Protein AF-A0A1J4Y0V8-F1 (afdb_monomer)

Nearest PDB structures (foldseek):
  2odh-assembly1_A  TM=7.436E-01  e=1.113E-12  Brevibacillus centrosporus
  4ii7-assembly2_D  TM=3.226E-01  e=6.910E-01  Sulfolobus acidocaldarius DSM 639
  4ihq-assembly1_A  TM=3.179E-01  e=6.910E-01  Sulfolobus acidocaldarius DSM 639
  4ii7-assembly1_B  TM=2.256E-01  e=2.001E-01  Sulfolobus acidocaldarius DSM 639
  2bol-assembly1_B  TM=2.294E-01  e=1.521E+00  Taenia saginata

Foldseek 3Di:
DPFDDDDDLAARVNQAREWEDAPPDQDWTFQDFDAFPPDDLVVVQVPQWFQDPPQGWTWDKDKEEQPDQDPQQWYWDDDDQWTFIARVNHTDTIDGLVVVVVSCCRHAQSWYKYWYWHWDADPVRDIDTDTDWIFTWHDFDSVLLNNQWIWIFTWTADSVRHTDGPGITTTGGPVSSCSGTPGPDIPD

Sequence (188 aa):
MGLKENNISLPDLGKLELKSQRLETASLITLFTKKPDDLLNSKLLKKFGYPREKDGLRVIHQTITSTAKNKQGFKLKNTGQKLSILKNNEYVFSYNKTELEKLFNKKFGKGIILVLATSKKDSNGKEKFHYQEAYILKNGSFNAFLKNLFYDIRIGRYPDGRPHDHGSAFRLKKTSLPNVFKIYRKLI

Solvent-accessible surface area (backbone atoms only — not comparable to full-atom values): 10555 Å² total; per-residue (Å²): 134,91,76,76,90,77,92,66,92,54,26,75,62,78,58,29,21,72,45,76,45,59,59,92,56,89,62,65,46,73,76,52,64,55,72,54,74,77,44,57,68,68,58,50,40,71,75,68,32,45,62,37,89,92,75,56,51,56,27,31,79,44,74,28,28,66,87,52,60,35,99,86,32,31,26,35,45,82,52,96,65,36,41,32,40,24,46,77,83,39,86,70,40,36,37,57,43,70,61,50,46,52,52,48,44,66,30,34,58,73,8,35,37,44,34,29,19,49,73,48,62,49,99,86,65,52,77,44,77,49,79,66,37,28,31,39,29,28,71,57,38,66,70,42,38,66,76,55,39,36,38,32,44,44,40,35,50,44,98,89,66,49,82,35,69,74,40,32,29,43,24,33,46,69,88,48,42,68,71,23,24,42,82,73,45,78,78,78

Secondary structure (DSSP, 8-state):
--PPP---SS-TBTTBEEEEEETT--PEEEEEE---SS--HHHHHHHH-EE-TTT--EEEEEEE-SSS--TTSEEEEEETTEEEEEETTEEEEEEEHHHHHHHHHHHHTT-EEEEEEEEEE-TT--EEEEEEEEEEEE---HHHHHHT-EEEEEEEE-TTS-EEE---EEEEEGGGHHHHSEEEEE--

pLDDT: mean 92.05, std 7.0, range [66.31, 98.31]

Radius of gyration: 17.8 Å; Cα contacts (8 Å, |Δi|>4): 383; chains: 1; bounding box: 39×41×45 Å

Structure (mmCIF, N/CA/C/O backbone):
data_AF-A0A1J4Y0V8-F1
#
_entry.id   AF-A0A1J4Y0V8-F1
#
loop_
_atom_site.group_PDB
_atom_site.id
_atom_site.type_symbol
_atom_site.label_atom_id
_atom_site.label_alt_id
_atom_site.label_comp_id
_atom_site.label_asym_id
_atom_site.label_entity_id
_atom_site.label_seq_id
_atom_site.pdbx_PDB_ins_code
_atom_site.Cartn_x
_atom_site.Cartn_y
_atom_site.Cartn_z
_atom_site.occupancy
_atom_site.B_iso_or_equiv
_atom_site.auth_seq_id
_atom_site.auth_comp_id
_atom_site.auth_asym_id
_atom_site.auth_atom_id
_atom_site.pdbx_PDB_model_num
ATOM 1 N N . MET A 1 1 ? -7.198 -8.715 -22.886 1.00 66.31 1 MET A N 1
ATOM 2 C CA . MET A 1 1 ? -8.468 -8.311 -22.239 1.00 66.31 1 MET A CA 1
ATOM 3 C C . MET A 1 1 ? -9.034 -6.975 -22.741 1.00 66.31 1 MET A C 1
ATOM 5 O O . MET A 1 1 ? -10.067 -6.574 -22.232 1.00 66.31 1 MET A O 1
ATOM 9 N N . GLY A 1 2 ? -8.416 -6.281 -23.713 1.00 75.62 2 GLY A N 1
ATOM 10 C CA . GLY A 1 2 ? -9.035 -5.114 -24.374 1.00 75.62 2 GLY A CA 1
ATOM 11 C C . GLY A 1 2 ? -9.308 -3.883 -23.495 1.00 75.62 2 GLY A C 1
ATOM 12 O O . GLY A 1 2 ? -9.975 -2.959 -23.948 1.00 75.62 2 GLY A O 1
ATOM 13 N N . LEU A 1 3 ? -8.816 -3.858 -22.252 1.00 75.75 3 LEU A N 1
ATOM 14 C CA . LEU A 1 3 ? -9.027 -2.747 -21.325 1.00 75.75 3 LEU A CA 1
ATOM 15 C C . LEU A 1 3 ? -8.187 -1.537 -21.739 1.00 75.75 3 LEU A C 1
ATOM 17 O O . LEU A 1 3 ? -6.979 -1.662 -21.946 1.00 75.75 3 LEU A O 1
ATOM 21 N N . LYS A 1 4 ? -8.829 -0.369 -21.826 1.00 74.88 4 LYS A N 1
ATOM 22 C CA . LYS A 1 4 ? -8.146 0.918 -21.987 1.00 74.88 4 LYS A CA 1
ATOM 23 C C . LYS A 1 4 ? -7.738 1.450 -20.617 1.00 74.88 4 LYS A C 1
ATOM 25 O O . LYS A 1 4 ? -8.533 1.426 -19.675 1.00 74.88 4 LYS A O 1
ATOM 30 N N . GLU A 1 5 ? -6.507 1.939 -20.526 1.00 74.44 5 GLU A N 1
ATOM 31 C CA . GLU A 1 5 ? -6.002 2.600 -19.327 1.00 74.44 5 GLU A CA 1
ATOM 32 C C . GLU A 1 5 ? -6.888 3.799 -18.964 1.00 74.44 5 GLU A C 1
ATOM 34 O O . GLU A 1 5 ? -7.312 4.566 -19.830 1.00 74.44 5 GLU A O 1
ATOM 39 N N . ASN A 1 6 ? -7.200 3.944 -17.677 1.00 76.19 6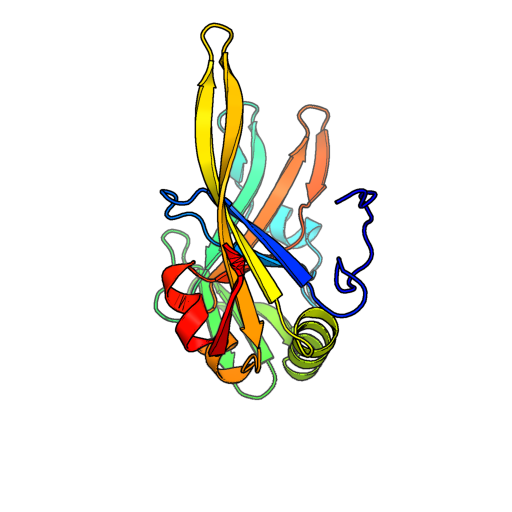 ASN A N 1
ATOM 40 C CA . ASN A 1 6 ? -7.949 5.077 -17.155 1.00 76.19 6 ASN A CA 1
ATOM 41 C C . ASN A 1 6 ? -7.555 5.353 -15.693 1.00 76.19 6 ASN A C 1
ATOM 43 O O . ASN A 1 6 ? -6.986 4.500 -15.017 1.00 76.19 6 ASN A O 1
ATOM 47 N N . ASN A 1 7 ? -7.889 6.551 -15.204 1.00 71.12 7 ASN A N 1
ATOM 48 C CA . ASN A 1 7 ? -7.579 7.007 -13.842 1.00 71.12 7 ASN A CA 1
ATOM 49 C C . ASN A 1 7 ? -8.780 6.912 -12.881 1.00 71.12 7 ASN A C 1
ATOM 51 O O . ASN A 1 7 ? -8.803 7.566 -11.835 1.00 71.12 7 ASN A O 1
ATOM 55 N N . ILE A 1 8 ? -9.815 6.145 -13.233 1.00 70.62 8 ILE A N 1
ATOM 56 C CA . ILE A 1 8 ? -11.039 6.049 -12.440 1.00 70.62 8 ILE A CA 1
ATOM 57 C C . ILE A 1 8 ? -10.814 5.050 -11.301 1.00 70.62 8 ILE A C 1
ATOM 59 O O . ILE A 1 8 ? -10.362 3.929 -11.504 1.00 70.62 8 ILE A O 1
ATOM 63 N N . SER A 1 9 ? -11.164 5.435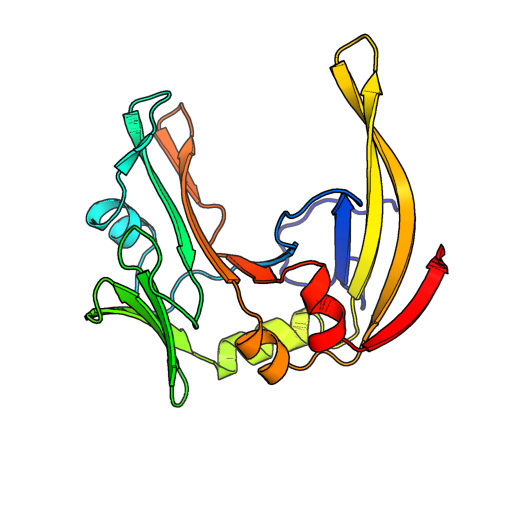 -10.071 1.00 72.12 9 SER A N 1
ATOM 64 C CA . SER A 1 9 ? -11.090 4.541 -8.905 1.00 72.12 9 SER A CA 1
ATOM 65 C C . SER A 1 9 ? -12.307 3.604 -8.842 1.00 72.12 9 SER A C 1
ATOM 67 O O . SER A 1 9 ? -13.126 3.670 -7.919 1.00 72.12 9 SER A O 1
ATOM 69 N N . LEU A 1 10 ? -12.462 2.783 -9.880 1.00 74.81 10 LEU A N 1
ATOM 70 C CA . LEU A 1 10 ? -13.479 1.744 -10.026 1.00 74.81 10 LEU A CA 1
ATOM 71 C C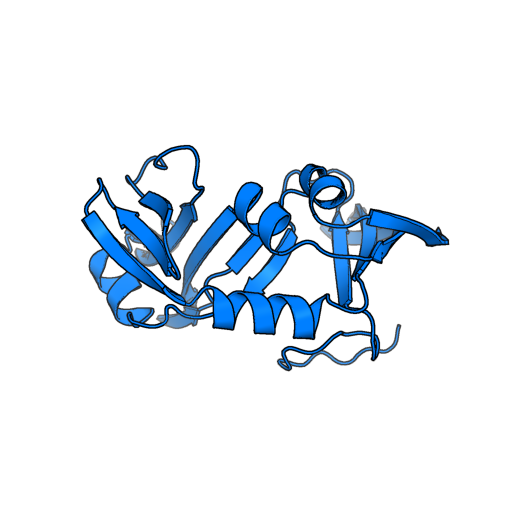 . LEU A 1 10 ? -12.819 0.417 -10.438 1.00 74.81 10 LEU A C 1
ATOM 73 O O . LEU A 1 10 ? -11.688 0.446 -10.917 1.00 74.81 10 LEU A O 1
ATOM 77 N N . PRO A 1 11 ? -13.507 -0.722 -10.244 1.00 76.31 11 PRO A N 1
ATOM 78 C CA . PRO A 1 11 ? -13.007 -2.024 -10.672 1.00 76.31 11 PRO A CA 1
ATOM 79 C C . PRO A 1 11 ? -12.755 -2.101 -12.186 1.00 76.31 11 PRO A C 1
ATOM 81 O O . PRO A 1 11 ? -13.579 -1.643 -12.978 1.00 76.31 11 PRO A O 1
ATOM 84 N N . ASP A 1 12 ? -11.659 -2.750 -12.586 1.00 72.25 12 ASP A N 1
ATOM 85 C CA . ASP A 1 12 ? -11.231 -2.837 -13.993 1.00 72.25 12 ASP A CA 1
ATOM 86 C C . ASP A 1 12 ? -12.158 -3.682 -14.884 1.00 72.25 12 ASP A C 1
ATOM 88 O O . ASP A 1 12 ? -12.317 -3.409 -16.071 1.00 72.25 12 ASP A O 1
ATOM 92 N N . LEU A 1 13 ? -12.775 -4.727 -14.328 1.00 76.50 13 LEU A N 1
ATOM 93 C CA . LEU A 1 13 ? -13.619 -5.683 -15.053 1.00 76.50 13 LEU A CA 1
ATOM 94 C C . LEU A 1 13 ? -15.087 -5.525 -14.653 1.00 76.50 13 LEU A C 1
ATOM 96 O O . LEU A 1 13 ? -15.750 -6.484 -14.246 1.00 76.50 13 LEU A O 1
ATOM 100 N N . GLY A 1 14 ? -15.573 -4.282 -14.710 1.00 76.31 14 GLY A N 1
ATOM 101 C CA . GLY A 1 14 ? -16.932 -3.868 -14.356 1.00 76.31 14 GLY A CA 1
ATOM 102 C C . GLY A 1 14 ? -17.226 -3.999 -12.860 1.00 76.31 14 GLY A C 1
ATOM 103 O O . GLY A 1 14 ? -17.438 -3.008 -12.170 1.00 76.31 14 GLY A O 1
ATOM 104 N N . LYS A 1 15 ? -17.236 -5.235 -12.348 1.00 80.56 15 LYS A N 1
ATOM 105 C CA . LYS A 1 15 ? -17.449 -5.553 -10.931 1.00 80.56 15 LYS A CA 1
ATOM 106 C C . LYS A 1 15 ? -16.165 -5.971 -10.217 1.00 80.56 15 LYS A C 1
ATOM 108 O O . LYS A 1 15 ? -16.062 -5.701 -9.033 1.00 80.56 15 LYS A O 1
ATOM 113 N N . LEU A 1 16 ? -15.214 -6.628 -10.881 1.00 87.25 16 LEU A N 1
ATOM 114 C CA . LEU A 1 16 ? -14.000 -7.147 -10.233 1.00 87.25 16 LEU A CA 1
ATOM 115 C C . LEU A 1 16 ? -12.785 -6.273 -10.540 1.00 87.25 16 LEU A C 1
ATOM 117 O O . LEU A 1 16 ? -12.608 -5.840 -11.675 1.00 87.25 16 LEU A O 1
ATOM 121 N N . GLU A 1 17 ? -11.944 -6.033 -9.538 1.00 92.62 17 GLU A N 1
ATOM 122 C CA . GLU A 1 17 ? -10.652 -5.367 -9.737 1.00 92.62 17 GLU A CA 1
ATOM 123 C C . GLU A 1 17 ? -9.650 -6.361 -10.323 1.00 92.62 17 GLU A C 1
ATOM 125 O O . GLU A 1 17 ? -9.543 -7.481 -9.826 1.00 92.62 17 GLU A O 1
ATOM 130 N N . LEU A 1 18 ? -8.853 -5.957 -11.307 1.00 93.12 18 LEU A N 1
ATOM 131 C CA . LEU A 1 18 ? -7.745 -6.753 -11.812 1.00 93.12 18 LEU A CA 1
ATOM 132 C C . LEU A 1 18 ? -6.430 -6.307 -11.166 1.00 93.12 18 LEU A C 1
ATOM 134 O O . LEU A 1 18 ? -6.010 -5.159 -11.275 1.00 93.12 18 LEU A O 1
ATOM 138 N N . LYS A 1 19 ? -5.699 -7.247 -10.567 1.00 93.00 19 LYS A N 1
ATOM 139 C CA . LYS A 1 19 ? -4.318 -7.036 -10.123 1.00 93.00 19 LYS A CA 1
ATOM 140 C C . LYS A 1 19 ? -3.407 -8.061 -10.770 1.00 93.00 19 LYS A C 1
ATOM 142 O O . LYS A 1 19 ? -3.691 -9.250 -10.722 1.00 93.00 19 LYS A O 1
ATOM 147 N N . SER A 1 20 ? -2.281 -7.616 -11.315 1.00 92.88 20 SER A N 1
ATOM 148 C CA . SER A 1 20 ? -1.246 -8.507 -11.841 1.00 92.88 20 SER A CA 1
ATOM 149 C C . SER A 1 20 ? 0.073 -8.333 -11.102 1.00 92.88 20 SER A C 1
ATOM 151 O O . SER A 1 20 ? 0.462 -7.205 -10.787 1.00 92.88 20 SER A O 1
ATOM 153 N N . GLN A 1 21 ? 0.797 -9.425 -10.867 1.00 94.50 21 GLN A N 1
ATOM 154 C CA . GLN A 1 21 ? 2.123 -9.378 -10.258 1.00 94.50 21 GLN A CA 1
ATOM 155 C C . GLN A 1 21 ? 3.052 -10.457 -10.824 1.00 94.50 21 GLN A C 1
ATOM 157 O O . GLN A 1 21 ? 2.607 -11.527 -11.229 1.00 94.50 21 GLN A O 1
ATOM 162 N N . ARG A 1 22 ? 4.366 -10.190 -10.828 1.00 94.75 22 ARG A N 1
ATOM 163 C CA . ARG A 1 22 ? 5.360 -11.234 -11.103 1.00 94.75 22 ARG A CA 1
ATOM 164 C C . ARG A 1 22 ? 5.268 -12.344 -10.044 1.00 94.75 22 ARG A C 1
ATOM 166 O O . ARG A 1 22 ? 5.114 -12.041 -8.864 1.00 94.75 22 ARG A O 1
ATOM 173 N N . LEU A 1 23 ? 5.378 -13.607 -10.443 1.00 92.12 23 LEU A N 1
ATOM 174 C CA . LEU A 1 23 ? 5.261 -14.753 -9.540 1.00 92.12 23 LEU A CA 1
ATOM 175 C C . LEU A 1 23 ? 6.385 -14.735 -8.492 1.00 92.12 23 LEU A C 1
ATOM 177 O O . LEU A 1 23 ? 6.100 -14.702 -7.298 1.00 92.12 23 LEU A O 1
ATOM 181 N N . GLU A 1 24 ? 7.635 -14.580 -8.923 1.00 89.12 24 GLU A N 1
ATOM 182 C CA . GLU A 1 24 ? 8.827 -14.652 -8.059 1.00 89.12 24 GLU A CA 1
ATOM 183 C C . GLU A 1 24 ? 9.204 -13.331 -7.361 1.00 89.12 24 GLU A C 1
ATOM 185 O O . GLU A 1 24 ? 10.320 -13.165 -6.875 1.00 89.12 24 GLU A O 1
ATOM 190 N N . THR A 1 25 ? 8.311 -12.334 -7.319 1.00 91.69 25 THR A N 1
ATOM 191 C CA . THR A 1 25 ? 8.635 -11.050 -6.676 1.00 91.69 25 THR A CA 1
ATOM 192 C C . THR A 1 25 ? 8.186 -10.990 -5.218 1.00 91.69 25 THR A C 1
ATOM 194 O O . THR A 1 25 ? 7.057 -11.341 -4.876 1.00 91.69 25 THR A O 1
ATOM 197 N N . ALA A 1 26 ? 9.043 -10.419 -4.370 1.00 91.31 26 ALA A N 1
ATOM 198 C CA . ALA A 1 26 ? 8.692 -9.998 -3.014 1.00 91.31 26 ALA A CA 1
ATOM 199 C C . ALA A 1 26 ? 8.036 -8.601 -2.968 1.00 91.31 26 ALA A C 1
ATOM 201 O O . ALA A 1 26 ? 7.746 -8.084 -1.888 1.00 91.31 26 ALA A O 1
ATOM 202 N N . SER A 1 27 ? 7.818 -7.966 -4.129 1.00 93.69 27 SER A N 1
ATOM 203 C CA . SER A 1 27 ? 7.213 -6.634 -4.208 1.00 93.69 27 SER A CA 1
ATOM 204 C C . SER A 1 27 ? 5.822 -6.606 -3.576 1.00 93.69 27 SER A C 1
ATOM 206 O O . SER A 1 27 ? 5.081 -7.589 -3.573 1.00 93.69 27 SER A O 1
ATOM 208 N N . LEU A 1 28 ? 5.427 -5.437 -3.084 1.00 96.56 28 LEU A N 1
ATOM 209 C CA . LEU A 1 28 ? 4.087 -5.236 -2.547 1.00 96.56 28 LEU A CA 1
ATOM 210 C C . LEU A 1 28 ? 3.063 -5.045 -3.677 1.00 96.56 28 LEU A C 1
ATOM 212 O O . LEU A 1 28 ? 3.342 -4.402 -4.693 1.00 96.56 28 LEU A O 1
ATOM 216 N N . ILE A 1 29 ? 1.847 -5.534 -3.471 1.00 95.94 29 ILE A N 1
ATOM 217 C CA . ILE A 1 29 ? 0.699 -5.287 -4.342 1.00 95.94 29 ILE A CA 1
ATOM 218 C C . ILE A 1 29 ? 0.049 -3.983 -3.903 1.00 95.94 29 ILE A C 1
ATOM 220 O O . ILE A 1 29 ? -0.399 -3.858 -2.764 1.00 95.94 29 ILE A O 1
ATOM 224 N N . THR A 1 30 ? -0.008 -3.005 -4.805 1.00 95.31 30 THR A N 1
ATOM 225 C CA . THR A 1 30 ? -0.739 -1.758 -4.564 1.00 95.31 30 THR A CA 1
ATOM 226 C C . THR A 1 30 ? -2.229 -2.000 -4.733 1.00 95.31 30 THR A C 1
ATOM 228 O O . THR A 1 30 ? -2.685 -2.358 -5.819 1.00 95.31 30 THR A O 1
ATOM 231 N N . LEU A 1 31 ? -2.995 -1.771 -3.669 1.00 94.44 31 LEU A N 1
ATOM 232 C CA . LEU A 1 31 ? -4.447 -1.832 -3.730 1.00 94.44 31 LEU A CA 1
ATOM 233 C C . LEU A 1 31 ? -4.987 -0.530 -4.328 1.00 94.44 31 LEU A C 1
ATOM 235 O O . LEU A 1 31 ? -5.555 -0.530 -5.423 1.00 94.44 31 LEU A O 1
ATOM 239 N N . PHE A 1 32 ? -4.752 0.585 -3.641 1.00 94.38 32 PHE A N 1
ATOM 240 C CA . PHE A 1 32 ? -5.216 1.909 -4.043 1.00 94.38 32 PHE A CA 1
ATOM 241 C C . PHE A 1 32 ? -4.265 3.005 -3.562 1.00 94.38 32 PHE A C 1
ATOM 243 O O . PHE A 1 32 ? -3.370 2.767 -2.746 1.00 94.38 32 PHE A O 1
ATOM 250 N N . THR A 1 33 ? -4.467 4.213 -4.081 1.00 94.19 33 THR A N 1
ATOM 251 C CA . THR A 1 33 ? -3.746 5.419 -3.676 1.00 94.19 33 THR A CA 1
ATOM 252 C C . THR A 1 33 ? -4.724 6.458 -3.136 1.00 94.19 33 THR A C 1
ATOM 254 O O . THR A 1 33 ? -5.876 6.526 -3.566 1.00 94.19 33 THR A O 1
ATOM 257 N N . LYS A 1 34 ? -4.283 7.253 -2.157 1.00 93.94 34 LYS A N 1
ATOM 258 C CA . LYS A 1 34 ? -5.041 8.398 -1.630 1.00 93.94 34 LYS A CA 1
ATOM 259 C C . LYS A 1 34 ? -4.082 9.408 -0.998 1.00 93.94 34 LYS A C 1
ATOM 261 O O . LYS A 1 34 ? -3.244 9.038 -0.174 1.00 93.94 34 LYS A O 1
ATOM 266 N N . LYS A 1 35 ? -4.225 10.688 -1.352 1.00 93.25 35 LYS A N 1
ATOM 267 C CA . LYS A 1 35 ? -3.495 11.791 -0.700 1.00 93.25 35 LYS A CA 1
ATOM 268 C C . LYS A 1 35 ? -3.885 11.914 0.785 1.00 93.25 35 LYS A C 1
ATOM 270 O O . LYS A 1 35 ? -5.037 11.610 1.094 1.00 93.25 35 LYS A O 1
ATOM 275 N N . PRO A 1 36 ?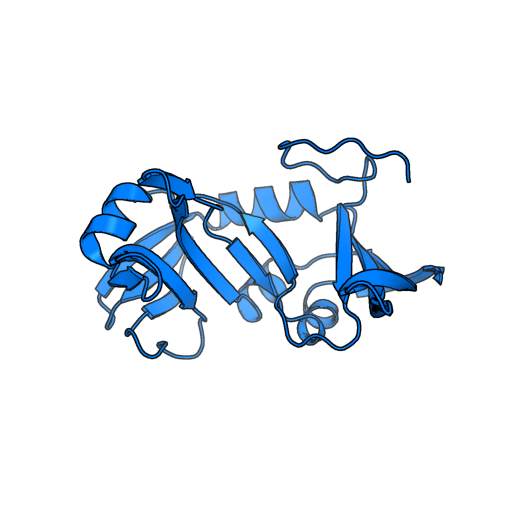 -2.980 12.340 1.685 1.00 94.81 36 PRO A N 1
ATOM 276 C CA . PRO A 1 36 ? -3.329 12.590 3.083 1.00 94.81 36 PRO A CA 1
ATOM 277 C C . PRO A 1 36 ? -4.527 13.535 3.213 1.00 94.81 36 PRO A C 1
ATOM 279 O O . PRO A 1 36 ? -4.701 14.424 2.376 1.00 94.81 36 PRO A O 1
ATOM 282 N N . ASP A 1 37 ? -5.343 13.348 4.251 1.00 95.38 37 ASP A N 1
ATOM 283 C CA . ASP A 1 37 ? -6.547 14.167 4.434 1.00 95.38 37 ASP A CA 1
ATOM 284 C C . ASP A 1 37 ? -6.205 15.588 4.901 1.00 95.38 37 ASP A C 1
ATOM 286 O O . ASP A 1 37 ? -6.900 16.537 4.551 1.00 95.38 37 ASP A O 1
ATOM 290 N N . ASP A 1 38 ? -5.109 15.750 5.643 1.00 95.06 38 ASP A N 1
ATOM 291 C CA . ASP A 1 38 ? -4.755 16.999 6.319 1.00 95.06 38 ASP A CA 1
ATOM 292 C C . ASP A 1 38 ? -3.339 17.508 6.004 1.00 95.06 38 ASP A C 1
ATOM 294 O O . ASP A 1 38 ? -2.849 18.444 6.637 1.00 95.06 38 ASP A O 1
ATOM 298 N N . LEU A 1 39 ? -2.671 16.937 4.994 1.00 93.69 39 LEU A N 1
ATOM 299 C CA . LEU A 1 39 ? -1.358 17.405 4.554 1.00 93.69 39 LEU A CA 1
ATOM 300 C C . LEU A 1 39 ? -1.179 17.314 3.038 1.00 93.69 39 LEU A C 1
ATOM 302 O O . LEU A 1 39 ? -1.398 16.282 2.411 1.00 93.69 39 LEU A O 1
ATOM 306 N N . LEU A 1 40 ? -0.688 18.403 2.446 1.00 90.75 40 LEU A N 1
ATOM 307 C CA . LEU A 1 40 ? -0.316 18.428 1.034 1.00 90.75 40 LEU A CA 1
ATOM 308 C C . LEU A 1 40 ? 0.985 17.653 0.795 1.00 90.75 40 LEU A C 1
ATOM 310 O O . LEU A 1 40 ? 1.984 17.861 1.488 1.00 90.75 40 LEU A O 1
ATOM 314 N N . ASN A 1 41 ? 1.013 16.851 -0.269 1.00 89.94 41 ASN A N 1
ATOM 315 C CA . ASN A 1 41 ? 2.196 16.093 -0.686 1.00 89.94 41 ASN A CA 1
ATOM 316 C C . ASN A 1 41 ? 3.416 16.993 -0.957 1.00 89.94 41 ASN A C 1
ATOM 318 O O . ASN A 1 41 ? 4.544 16.621 -0.636 1.00 89.94 41 ASN A O 1
ATOM 322 N N . SER A 1 42 ? 3.204 18.222 -1.441 1.00 88.94 42 SER A N 1
ATOM 323 C CA . SER A 1 42 ? 4.269 19.221 -1.608 1.00 88.94 42 SER A CA 1
ATOM 324 C C . SER A 1 42 ? 4.911 19.638 -0.278 1.00 88.94 42 SER A C 1
ATOM 326 O O . SER A 1 42 ? 6.136 19.752 -0.197 1.00 88.94 42 SER A O 1
ATOM 328 N N . LYS A 1 43 ? 4.114 19.808 0.789 1.00 92.38 43 LYS A N 1
ATOM 329 C CA . LYS A 1 43 ? 4.616 20.099 2.145 1.00 92.38 43 LYS A CA 1
ATOM 330 C C . LYS A 1 43 ? 5.377 18.903 2.718 1.00 92.38 43 LYS A C 1
ATOM 332 O O . LYS A 1 43 ? 6.427 19.089 3.331 1.00 92.38 43 LYS A O 1
ATOM 337 N N . LEU A 1 44 ? 4.890 17.686 2.468 1.00 92.69 44 LEU A N 1
ATOM 338 C CA . LEU A 1 44 ? 5.557 16.450 2.880 1.00 92.69 44 LEU A CA 1
ATOM 339 C C . LEU A 1 44 ? 6.941 16.308 2.222 1.00 92.69 44 LEU A C 1
ATOM 341 O O . LEU A 1 44 ? 7.931 16.079 2.918 1.00 92.69 44 LEU A O 1
ATOM 345 N N . LEU A 1 45 ? 7.026 16.526 0.904 1.00 92.56 45 LEU A N 1
ATOM 346 C CA . LEU A 1 45 ? 8.281 16.498 0.148 1.00 92.56 45 LEU A CA 1
ATOM 347 C C . LEU A 1 45 ? 9.261 17.586 0.610 1.00 92.56 45 LEU A C 1
ATOM 349 O O . LEU A 1 45 ? 10.452 17.318 0.763 1.00 92.56 45 LEU A O 1
ATOM 353 N N . LYS A 1 46 ? 8.770 18.808 0.856 1.00 92.56 46 LYS A N 1
ATOM 354 C CA . LYS A 1 46 ? 9.605 19.916 1.343 1.00 92.56 46 LYS A CA 1
ATOM 355 C C . LYS A 1 46 ? 10.218 19.597 2.709 1.00 92.56 46 LYS A C 1
ATOM 357 O O . LYS A 1 46 ? 11.397 19.864 2.908 1.00 92.56 46 LYS A O 1
ATOM 362 N N . LYS A 1 47 ? 9.434 19.023 3.629 1.00 94.69 47 LYS A N 1
ATOM 363 C CA . LYS A 1 47 ? 9.862 18.777 5.015 1.00 94.69 47 LYS A CA 1
ATOM 364 C C . LYS A 1 47 ? 10.744 17.536 5.170 1.00 94.69 47 LYS A C 1
ATOM 366 O O . LYS A 1 47 ? 11.686 17.570 5.951 1.00 94.69 47 LYS A O 1
ATOM 371 N N . PHE A 1 48 ? 10.444 16.450 4.459 1.00 95.06 48 PHE A N 1
ATOM 372 C CA . PHE A 1 48 ? 11.082 15.147 4.700 1.00 95.06 48 PHE A CA 1
ATOM 373 C C . PHE A 1 48 ? 11.749 14.531 3.467 1.00 95.06 48 PHE A C 1
ATOM 375 O O . PHE A 1 48 ? 12.269 13.421 3.550 1.00 95.06 48 PHE A O 1
ATOM 382 N N . GLY A 1 49 ? 11.714 15.211 2.321 1.00 94.25 49 GLY A N 1
ATOM 383 C CA . GLY A 1 49 ? 12.396 14.737 1.125 1.00 94.25 49 GLY A CA 1
ATOM 384 C C . GLY A 1 49 ? 13.911 14.876 1.216 1.00 94.25 49 GLY A C 1
ATOM 385 O O . GLY A 1 49 ? 14.418 15.747 1.921 1.00 94.25 49 GLY A O 1
ATOM 386 N N . TYR A 1 50 ? 14.613 14.052 0.454 1.00 93.94 50 TYR A N 1
ATOM 387 C CA . TYR A 1 50 ? 16.067 13.989 0.332 1.00 93.94 50 TYR A CA 1
ATOM 388 C C . TYR A 1 50 ? 16.461 14.032 -1.155 1.00 93.94 50 TYR A C 1
ATOM 390 O O . TYR A 1 50 ? 15.623 13.718 -2.008 1.00 93.94 50 TYR A O 1
ATOM 398 N N . PRO A 1 51 ? 17.684 14.468 -1.503 1.00 93.50 51 PRO A N 1
A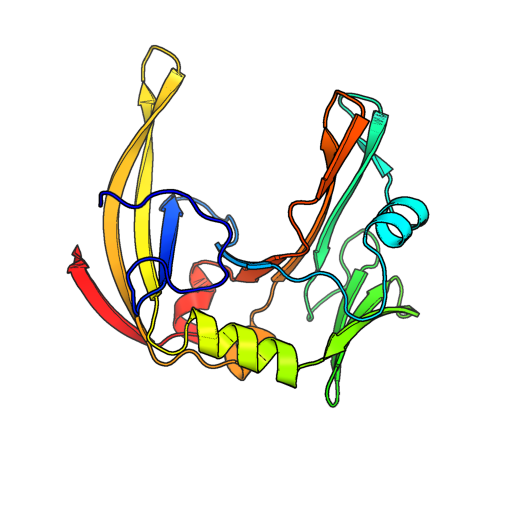TOM 399 C CA . PRO A 1 51 ? 18.139 14.468 -2.891 1.00 93.50 51 PRO A CA 1
ATOM 400 C C . PRO A 1 51 ? 18.271 13.031 -3.412 1.00 93.50 51 PRO A C 1
ATOM 402 O O . PRO A 1 51 ? 18.848 12.169 -2.752 1.00 93.50 51 PRO A O 1
ATOM 405 N N . ARG A 1 52 ? 17.722 12.761 -4.597 1.00 91.31 52 ARG A N 1
ATOM 406 C CA . ARG A 1 52 ? 17.902 11.494 -5.309 1.00 91.31 52 ARG A CA 1
ATOM 407 C C . ARG A 1 52 ? 19.315 11.430 -5.883 1.00 91.31 52 ARG A C 1
ATOM 409 O O . ARG A 1 52 ? 19.719 12.344 -6.586 1.00 91.31 52 ARG A O 1
ATOM 416 N N . GLU A 1 53 ? 20.022 10.327 -5.654 1.00 88.75 53 GLU A N 1
ATOM 417 C CA . GLU A 1 53 ? 21.431 10.155 -6.058 1.00 88.75 53 GLU A CA 1
ATOM 418 C C . GLU A 1 53 ? 21.692 10.450 -7.540 1.00 88.75 53 GLU A C 1
ATOM 420 O O . GLU A 1 53 ? 22.700 11.052 -7.885 1.00 88.75 53 GLU A O 1
ATOM 425 N N . LYS A 1 54 ? 20.759 10.065 -8.417 1.00 86.56 54 LYS A N 1
ATOM 426 C CA . LYS A 1 54 ? 20.922 10.186 -9.870 1.00 86.56 54 LYS A CA 1
ATOM 427 C C . LYS A 1 54 ? 21.006 11.633 -10.377 1.00 86.56 54 LYS A C 1
ATOM 429 O O . LYS A 1 54 ? 21.686 11.878 -11.364 1.00 86.56 54 LYS A O 1
ATOM 434 N N . ASP A 1 55 ? 20.244 12.551 -9.790 1.00 88.25 55 ASP A N 1
ATOM 435 C CA . ASP A 1 55 ? 20.009 13.888 -10.365 1.00 88.25 55 ASP A CA 1
ATOM 436 C C . ASP A 1 55 ? 19.816 15.003 -9.325 1.00 88.25 55 ASP A C 1
ATOM 438 O O . ASP A 1 55 ? 19.477 16.131 -9.671 1.00 88.25 55 ASP A O 1
ATOM 442 N N . GLY A 1 56 ? 19.991 14.705 -8.037 1.00 89.06 56 GLY A N 1
ATOM 443 C CA . GLY A 1 56 ? 19.844 15.663 -6.942 1.00 89.06 56 GLY A CA 1
ATOM 444 C C . GLY A 1 56 ? 18.404 16.111 -6.670 1.00 89.06 56 GLY A C 1
ATOM 445 O O . GLY A 1 56 ? 18.161 16.846 -5.709 1.00 89.06 56 GLY A O 1
ATOM 446 N N . LEU A 1 57 ? 17.418 15.662 -7.456 1.00 90.50 57 LEU A N 1
ATOM 447 C CA . LEU A 1 57 ? 16.032 16.087 -7.289 1.00 90.50 57 LEU A CA 1
ATOM 448 C C . LEU A 1 57 ? 15.472 15.580 -5.960 1.00 90.50 57 LEU A C 1
ATOM 450 O O . LEU A 1 57 ? 15.636 14.414 -5.600 1.00 90.50 57 LEU A O 1
ATOM 454 N N . ARG A 1 58 ? 14.764 16.449 -5.225 1.00 91.19 58 ARG A N 1
ATOM 455 C CA . ARG A 1 58 ? 14.141 16.051 -3.955 1.00 91.19 58 ARG A CA 1
ATOM 456 C C . ARG A 1 58 ? 13.060 15.000 -4.193 1.00 91.19 58 ARG A C 1
ATOM 458 O O . ARG A 1 58 ? 12.126 15.224 -4.967 1.00 91.19 58 ARG A O 1
ATOM 465 N N . VAL A 1 59 ? 13.148 13.907 -3.443 1.00 93.81 59 VAL A N 1
ATOM 466 C CA . VAL A 1 59 ? 12.182 12.805 -3.407 1.00 93.81 59 VAL A CA 1
ATOM 467 C C . VAL A 1 59 ? 11.913 12.373 -1.966 1.00 93.81 59 VAL A C 1
ATOM 469 O O . VAL A 1 59 ? 12.699 12.648 -1.068 1.00 93.81 59 VAL A O 1
ATOM 472 N N . ILE A 1 60 ? 10.804 11.681 -1.731 1.00 94.31 60 ILE A N 1
ATOM 473 C CA . ILE A 1 60 ? 10.517 10.980 -0.481 1.00 94.31 60 ILE A CA 1
ATOM 474 C C . ILE A 1 60 ? 9.872 9.635 -0.796 1.00 94.31 60 ILE A C 1
ATOM 476 O O . ILE A 1 60 ? 8.700 9.564 -1.175 1.00 94.31 60 ILE A O 1
ATOM 480 N N . HIS A 1 61 ? 10.649 8.566 -0.623 1.00 94.75 61 HIS A N 1
ATOM 481 C CA . HIS A 1 61 ? 10.191 7.191 -0.794 1.00 94.75 61 HIS A CA 1
ATOM 482 C C . HIS A 1 61 ? 10.292 6.450 0.530 1.00 94.75 61 HIS A C 1
ATOM 484 O O . HIS A 1 61 ? 11.389 6.176 0.998 1.00 94.75 61 HIS A O 1
ATOM 490 N N . GLN A 1 62 ? 9.149 6.154 1.146 1.00 96.12 62 GLN A N 1
ATOM 491 C CA . GLN A 1 62 ? 9.106 5.593 2.494 1.00 96.12 62 GLN A CA 1
ATOM 492 C C . GLN A 1 62 ? 8.065 4.498 2.585 1.00 96.12 62 GLN A C 1
ATOM 494 O O . GLN A 1 62 ? 6.879 4.789 2.463 1.00 96.12 62 GLN A O 1
ATOM 499 N N . THR A 1 63 ? 8.506 3.283 2.894 1.00 97.44 63 THR A N 1
ATOM 500 C CA . THR A 1 63 ? 7.620 2.191 3.300 1.00 97.44 63 THR A CA 1
ATOM 501 C C . THR A 1 63 ? 7.443 2.215 4.813 1.00 97.44 63 THR A C 1
ATOM 503 O O . THR A 1 63 ? 8.417 2.264 5.571 1.00 97.44 63 THR A O 1
ATOM 506 N N . ILE A 1 64 ? 6.188 2.231 5.254 1.00 98.12 64 ILE A N 1
ATOM 507 C CA . ILE A 1 64 ? 5.777 2.447 6.641 1.00 98.12 64 ILE A CA 1
ATOM 508 C C . ILE A 1 64 ? 4.797 1.341 7.042 1.00 98.12 64 ILE A C 1
ATOM 510 O O . ILE A 1 64 ? 3.891 0.988 6.288 1.00 98.12 64 ILE A O 1
ATOM 514 N N . THR A 1 65 ? 4.967 0.800 8.248 1.00 97.25 65 THR A N 1
ATOM 515 C CA . THR A 1 65 ? 4.106 -0.251 8.813 1.00 97.25 65 THR A CA 1
ATOM 516 C C . THR A 1 65 ? 3.652 0.127 10.221 1.00 97.25 65 THR A C 1
ATOM 518 O O . THR A 1 65 ? 4.148 1.093 10.810 1.00 97.25 65 THR A O 1
ATOM 521 N N . SER A 1 66 ? 2.688 -0.618 10.762 1.00 94.62 66 SER A N 1
ATOM 522 C CA . SER A 1 66 ? 2.215 -0.453 12.141 1.00 94.62 66 SER A CA 1
ATOM 523 C C . SER A 1 66 ? 3.127 -1.095 13.187 1.00 94.62 66 SER A C 1
ATOM 525 O O . SER A 1 66 ? 3.050 -0.736 14.363 1.00 94.62 66 SER A O 1
ATOM 527 N N . THR A 1 67 ? 3.991 -2.030 12.787 1.00 93.19 67 THR A N 1
ATOM 528 C CA . THR A 1 67 ? 4.782 -2.846 13.716 1.00 93.19 67 THR A CA 1
ATOM 529 C C . THR A 1 67 ? 5.954 -2.050 14.282 1.00 93.19 67 THR A C 1
ATOM 531 O O . THR A 1 67 ? 6.033 -1.822 15.491 1.00 93.19 67 THR A O 1
ATOM 534 N N . ALA A 1 68 ? 6.813 -1.524 13.411 1.00 94.44 68 ALA A N 1
ATOM 535 C CA . ALA A 1 68 ? 8.033 -0.824 13.794 1.00 94.44 68 ALA A CA 1
ATOM 536 C C . ALA A 1 68 ? 8.207 0.499 13.042 1.00 94.44 68 ALA A C 1
ATOM 538 O O . ALA A 1 68 ? 7.653 0.707 11.959 1.00 94.44 68 ALA A O 1
ATOM 539 N N . LYS A 1 69 ? 9.007 1.396 13.631 1.00 97.69 69 LYS A N 1
ATOM 540 C CA . LYS A 1 69 ? 9.523 2.562 12.910 1.00 97.69 69 LYS A CA 1
ATOM 541 C C . LYS A 1 69 ? 10.453 2.072 11.800 1.00 97.69 69 LYS A C 1
ATOM 543 O O . LYS A 1 69 ? 11.248 1.163 12.022 1.00 97.69 69 LYS A O 1
ATOM 548 N N . ASN A 1 70 ? 10.378 2.678 10.621 1.00 97.25 70 ASN A N 1
ATOM 549 C CA . ASN A 1 70 ? 11.393 2.460 9.594 1.00 97.25 70 ASN A CA 1
ATOM 550 C C . ASN A 1 70 ? 12.698 3.205 9.946 1.00 97.25 70 ASN A C 1
ATOM 552 O O . ASN A 1 70 ? 12.743 3.972 10.909 1.00 97.25 70 ASN A O 1
ATOM 556 N N . LYS A 1 71 ? 13.755 3.020 9.142 1.00 95.94 71 LYS A N 1
ATOM 557 C CA . LYS A 1 71 ? 15.084 3.634 9.368 1.00 95.94 71 LYS A CA 1
ATOM 558 C C . LYS A 1 71 ? 15.061 5.164 9.490 1.00 95.94 71 LYS A C 1
ATOM 560 O O . LYS A 1 71 ? 15.940 5.748 10.100 1.00 95.94 71 LYS A O 1
ATOM 565 N N . GLN A 1 72 ? 14.051 5.807 8.917 1.00 96.00 72 GLN A N 1
ATOM 566 C CA . GLN A 1 72 ? 13.874 7.260 8.917 1.00 96.00 72 GLN A CA 1
ATOM 567 C C . GLN A 1 72 ? 12.927 7.739 10.036 1.00 96.00 72 GLN 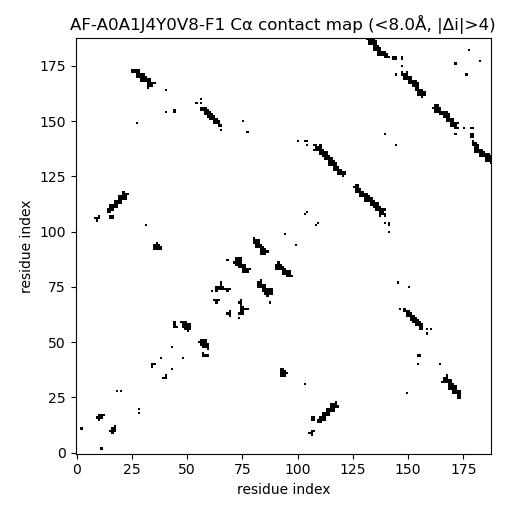A C 1
ATOM 569 O O . GLN A 1 72 ? 12.563 8.918 10.106 1.00 96.00 72 GLN A O 1
ATOM 574 N N . GLY A 1 73 ? 12.502 6.819 10.907 1.00 97.50 73 GLY A N 1
ATOM 575 C CA . GLY A 1 73 ? 11.682 7.090 12.080 1.00 97.50 73 GLY A CA 1
ATOM 576 C C . GLY A 1 73 ? 10.175 7.091 11.833 1.00 97.50 73 GLY A C 1
ATOM 577 O O . GLY A 1 73 ? 9.427 7.423 12.754 1.00 97.50 73 GLY A O 1
ATOM 578 N N . PHE A 1 74 ? 9.705 6.739 10.632 1.00 98.31 74 PHE A N 1
ATOM 579 C CA . PHE A 1 74 ? 8.275 6.743 10.323 1.00 98.31 74 PHE A CA 1
ATOM 580 C C . PHE A 1 74 ? 7.570 5.488 10.831 1.00 98.31 74 PHE A C 1
ATOM 582 O O . PHE A 1 74 ? 8.066 4.380 10.633 1.00 98.31 74 PHE A O 1
ATOM 589 N N . LYS A 1 75 ? 6.381 5.651 11.417 1.00 98.31 75 LYS A N 1
ATOM 590 C CA . LYS A 1 75 ? 5.516 4.555 11.875 1.00 98.31 75 LYS A CA 1
ATOM 591 C C . LYS A 1 75 ? 4.052 4.871 11.590 1.00 98.31 75 LYS A C 1
ATOM 593 O O . LYS A 1 75 ? 3.625 6.015 11.719 1.00 98.31 75 LYS A O 1
ATOM 598 N N . LEU A 1 76 ? 3.280 3.851 11.240 1.00 97.94 76 LEU A N 1
ATOM 599 C CA . LEU A 1 76 ? 1.835 3.954 11.096 1.00 97.94 76 LEU A CA 1
ATOM 600 C C . LEU A 1 76 ? 1.164 3.653 12.443 1.00 97.94 76 LEU A C 1
ATOM 602 O O . LEU A 1 76 ? 1.514 2.695 13.131 1.00 97.94 76 LEU A O 1
ATOM 606 N N . LYS A 1 77 ? 0.185 4.468 12.829 1.00 97.69 77 LYS A N 1
ATOM 607 C CA . LYS A 1 77 ? -0.600 4.307 14.056 1.00 97.69 77 LYS A CA 1
ATOM 608 C C . LYS A 1 77 ? -2.084 4.232 13.703 1.00 97.69 77 LYS A C 1
ATOM 610 O O . LYS A 1 77 ? -2.654 5.186 13.182 1.00 97.69 77 LYS A O 1
ATOM 615 N N . ASN A 1 78 ? -2.706 3.093 13.993 1.00 95.25 78 ASN A N 1
ATOM 616 C CA . ASN A 1 78 ? -4.147 2.884 13.848 1.00 95.25 78 ASN A CA 1
ATOM 617 C C . ASN A 1 78 ? -4.817 3.123 15.210 1.00 95.25 78 ASN A C 1
ATOM 619 O O . ASN A 1 78 ? -4.586 2.357 16.144 1.00 95.25 78 ASN A O 1
ATOM 623 N N . THR A 1 79 ? -5.591 4.200 15.366 1.00 92.88 79 THR A N 1
ATOM 624 C CA . THR A 1 79 ? -6.227 4.550 16.651 1.00 92.88 79 THR A CA 1
ATOM 625 C C . THR A 1 79 ? -7.561 5.253 16.430 1.00 92.88 79 THR A C 1
ATOM 627 O O . THR A 1 79 ? -7.658 6.160 15.604 1.00 92.88 79 THR A O 1
ATOM 630 N N . GLY A 1 80 ? -8.592 4.863 17.188 1.00 93.06 80 GLY A N 1
ATOM 631 C CA . GLY A 1 80 ? -9.920 5.476 17.096 1.00 93.06 80 GLY A CA 1
ATOM 632 C C . GLY A 1 80 ? -10.456 5.399 15.670 1.00 93.06 80 GLY A C 1
ATOM 633 O O . GLY A 1 80 ? -10.494 4.311 15.112 1.00 93.06 80 GLY A O 1
ATOM 634 N N . GLN A 1 81 ? -10.777 6.544 15.061 1.00 95.00 81 GLN A N 1
ATOM 635 C CA . GLN A 1 81 ? -11.235 6.661 13.666 1.00 95.00 81 GLN A CA 1
ATOM 636 C C . GLN A 1 81 ? -10.152 7.119 12.680 1.00 95.00 81 GLN A C 1
ATOM 638 O O . GLN A 1 81 ? -10.447 7.374 11.511 1.00 95.00 81 GLN A O 1
ATOM 643 N N . LYS A 1 82 ? -8.892 7.200 13.119 1.00 97.06 82 LYS A N 1
ATOM 644 C CA . LYS A 1 82 ? -7.779 7.688 12.301 1.00 97.06 82 LYS A CA 1
ATOM 645 C C . LYS A 1 82 ? -6.724 6.619 12.043 1.00 97.06 82 LYS A C 1
ATOM 647 O O . LYS A 1 82 ? -6.426 5.765 12.882 1.00 97.06 82 LYS A O 1
ATOM 652 N N . LEU A 1 83 ? -6.134 6.715 10.861 1.00 97.88 83 LEU A N 1
ATOM 653 C CA . LEU A 1 83 ? -4.900 6.046 10.487 1.00 97.88 83 LEU A CA 1
ATOM 654 C C . LEU A 1 83 ? -3.831 7.125 10.309 1.00 97.88 83 LEU A C 1
ATOM 656 O O . LEU A 1 83 ? -3.831 7.841 9.310 1.00 97.88 83 LEU A O 1
ATOM 660 N N . SER A 1 84 ? -2.961 7.280 11.300 1.00 98.00 84 SER A N 1
ATOM 661 C CA . SER A 1 84 ? -1.984 8.368 11.354 1.00 98.00 84 SER A CA 1
ATOM 662 C C . SER A 1 84 ? -0.594 7.890 10.964 1.00 98.00 84 SER A C 1
ATOM 664 O O . SER A 1 84 ? -0.186 6.780 11.310 1.00 98.00 84 SER A O 1
ATOM 666 N N . ILE A 1 85 ? 0.162 8.755 10.301 1.00 98.19 85 ILE A N 1
ATOM 667 C CA . ILE A 1 85 ? 1.594 8.582 10.089 1.00 98.19 85 ILE A CA 1
ATOM 668 C C . ILE A 1 85 ? 2.333 9.452 11.098 1.00 98.19 85 ILE A C 1
ATOM 670 O O . ILE A 1 85 ? 2.080 10.652 11.213 1.00 98.19 85 ILE A O 1
ATOM 674 N N . LEU A 1 86 ? 3.234 8.815 11.839 1.00 98.25 86 LEU A N 1
ATOM 675 C CA . LEU A 1 86 ? 4.105 9.449 12.815 1.00 98.25 86 LEU A CA 1
ATOM 676 C C . LEU A 1 86 ? 5.545 9.448 12.308 1.00 98.25 86 LEU A C 1
ATOM 678 O O . LEU A 1 86 ? 5.943 8.502 11.627 1.00 98.25 86 LEU A O 1
ATOM 682 N N . LYS A 1 87 ? 6.345 10.436 12.710 1.00 97.75 87 LYS A N 1
ATOM 683 C CA . LYS A 1 87 ? 7.807 10.422 12.589 1.00 97.75 87 LYS A CA 1
ATOM 684 C C . LYS A 1 87 ? 8.407 10.640 13.969 1.00 97.75 87 LYS A C 1
ATOM 686 O O . LYS A 1 87 ? 8.093 11.621 14.620 1.00 97.75 87 LYS A O 1
ATOM 691 N N . ASN A 1 88 ? 9.251 9.721 14.431 1.00 96.56 88 ASN A N 1
ATOM 692 C CA . ASN A 1 88 ? 9.845 9.782 15.770 1.00 96.56 88 ASN A CA 1
ATOM 693 C C . ASN A 1 88 ? 8.801 9.950 16.896 1.00 96.56 88 ASN A C 1
ATOM 695 O O . ASN A 1 88 ? 9.085 10.568 17.908 1.00 96.56 88 ASN A O 1
ATOM 699 N N . ASN A 1 89 ? 7.623 9.329 16.738 1.00 95.19 89 ASN A N 1
ATOM 700 C CA . ASN A 1 89 ? 6.437 9.446 17.609 1.00 95.19 89 ASN A CA 1
ATOM 701 C C . ASN A 1 89 ? 5.660 10.769 17.519 1.00 95.19 89 ASN A C 1
ATOM 703 O O . ASN A 1 89 ? 4.590 10.863 18.114 1.00 95.19 89 ASN A O 1
ATOM 707 N N . GLU A 1 90 ? 6.112 11.734 16.725 1.00 97.12 90 GLU A N 1
ATOM 708 C CA . GLU A 1 90 ? 5.366 12.961 16.461 1.00 97.12 90 GLU A CA 1
ATOM 709 C C . GLU A 1 90 ? 4.388 12.775 15.308 1.00 97.12 90 GLU A C 1
ATOM 711 O O . GLU A 1 90 ? 4.670 12.077 14.331 1.00 97.12 90 GLU A O 1
ATOM 716 N N . TYR A 1 91 ? 3.232 13.419 15.416 1.00 97.88 91 TYR A N 1
ATOM 717 C CA . TYR A 1 91 ? 2.217 13.426 14.374 1.00 97.88 91 TYR A CA 1
ATOM 718 C C . TYR A 1 91 ? 2.716 14.089 13.082 1.00 97.88 91 TYR A C 1
ATOM 720 O O . TYR A 1 91 ? 3.339 15.148 13.127 1.00 97.88 91 TYR A O 1
ATOM 728 N N . VAL A 1 92 ? 2.403 13.493 11.925 1.00 97.56 92 VAL A N 1
ATOM 729 C CA . VAL A 1 92 ? 2.698 14.089 10.613 1.00 97.56 92 VAL A CA 1
ATOM 730 C C . VAL A 1 92 ? 1.424 14.386 9.825 1.00 97.56 92 VAL A C 1
ATOM 732 O O . VAL A 1 92 ? 1.229 15.520 9.403 1.00 97.56 92 VAL A O 1
ATOM 735 N N . PHE A 1 93 ? 0.594 13.369 9.594 1.00 97.56 93 PHE A N 1
ATOM 736 C CA . PHE A 1 93 ? -0.685 13.471 8.880 1.00 97.56 93 PHE A CA 1
ATOM 737 C C . PHE A 1 93 ? -1.548 12.240 9.165 1.00 97.56 93 PHE A C 1
ATOM 739 O O . PHE A 1 93 ? -1.071 11.255 9.746 1.00 97.56 93 PHE A O 1
ATOM 746 N N . SER A 1 94 ? -2.808 12.260 8.734 1.00 97.69 94 SER A N 1
ATOM 747 C CA . SER A 1 94 ? -3.720 11.132 8.918 1.00 97.69 94 SER A CA 1
ATOM 748 C C . SER A 1 94 ? -4.691 10.908 7.766 1.00 97.69 94 SER A C 1
ATOM 750 O O . SER A 1 94 ? -4.779 11.673 6.804 1.00 97.69 94 SER A O 1
ATOM 752 N N . TYR A 1 95 ? -5.404 9.792 7.896 1.00 97.88 95 TYR A N 1
ATOM 753 C CA . TYR A 1 95 ? -6.550 9.420 7.092 1.00 97.88 95 TYR A CA 1
ATOM 754 C C . TYR A 1 95 ? -7.746 9.098 7.985 1.00 97.88 95 TYR A C 1
ATOM 756 O O . TYR A 1 95 ? -7.596 8.436 9.020 1.00 97.88 95 TYR A O 1
ATOM 764 N N . ASN A 1 96 ? -8.939 9.486 7.549 1.00 97.62 96 ASN A N 1
ATOM 765 C CA . ASN A 1 96 ? -10.202 9.032 8.106 1.00 97.62 96 ASN A CA 1
ATOM 766 C C . ASN A 1 96 ? -10.450 7.567 7.705 1.00 97.62 96 ASN A C 1
ATOM 768 O O . ASN A 1 96 ? -10.494 7.227 6.521 1.00 97.62 96 ASN A O 1
ATOM 772 N N . LYS A 1 97 ? -10.614 6.677 8.690 1.00 97.25 97 LYS A N 1
ATOM 773 C CA . LYS A 1 97 ? -10.784 5.241 8.426 1.00 97.25 97 LYS A CA 1
ATOM 774 C C . LYS A 1 97 ? -12.102 4.898 7.746 1.00 97.25 97 LYS A C 1
ATOM 776 O O . LYS A 1 97 ? -12.097 4.010 6.904 1.00 97.25 97 LYS A O 1
ATOM 781 N N . THR A 1 98 ? -13.184 5.607 8.052 1.00 97.19 98 THR A N 1
ATOM 782 C CA . THR A 1 98 ? -14.482 5.406 7.398 1.00 97.19 98 THR A CA 1
ATOM 783 C C . THR A 1 98 ? -14.386 5.713 5.902 1.00 97.19 98 THR A C 1
ATOM 785 O O . THR A 1 98 ? -14.891 4.962 5.073 1.00 97.19 98 THR A O 1
ATOM 788 N N . GLU A 1 99 ? -13.678 6.780 5.530 1.00 96.69 99 GLU A N 1
ATOM 789 C CA . GLU A 1 99 ? -13.414 7.120 4.126 1.00 96.69 99 GLU A CA 1
ATOM 790 C C . GLU A 1 99 ? -12.526 6.072 3.434 1.00 96.69 99 GLU A C 1
ATOM 792 O O . GLU A 1 99 ? -12.800 5.667 2.302 1.00 96.69 99 GLU A O 1
ATOM 797 N N . LEU A 1 100 ? -11.486 5.583 4.117 1.00 97.12 100 LEU A N 1
ATOM 798 C CA . LEU A 1 100 ? -10.647 4.496 3.603 1.00 97.12 100 LEU A CA 1
ATOM 799 C C . LEU A 1 100 ? -11.436 3.197 3.402 1.00 97.12 100 LEU A C 1
ATOM 801 O O . LEU A 1 100 ? -11.230 2.512 2.402 1.00 97.12 100 LEU A O 1
ATOM 805 N N . GLU A 1 101 ? -12.342 2.869 4.318 1.00 97.50 101 GLU A N 1
ATOM 806 C CA . GLU A 1 101 ? -13.198 1.689 4.228 1.00 97.50 101 GLU A CA 1
ATOM 807 C C . GLU A 1 101 ? -14.166 1.789 3.048 1.00 97.50 101 GLU A C 1
ATOM 809 O O . GLU A 1 101 ? -14.291 0.843 2.270 1.00 97.50 101 GLU A O 1
ATOM 814 N N . LYS A 1 102 ? -14.788 2.956 2.841 1.00 96.38 102 LYS A N 1
ATOM 815 C CA . LYS A 1 102 ? -15.621 3.213 1.657 1.00 96.38 102 LYS A CA 1
ATOM 816 C C . LYS A 1 102 ? -14.836 3.003 0.364 1.00 96.38 102 LYS A C 1
ATOM 818 O O . LYS A 1 102 ? -15.336 2.344 -0.544 1.00 96.38 102 LYS A O 1
ATOM 823 N N . LEU A 1 103 ? -13.609 3.524 0.273 1.00 94.62 103 LEU A N 1
ATOM 824 C CA . LEU A 1 103 ? -12.750 3.337 -0.903 1.00 94.62 103 LEU A CA 1
ATOM 825 C C . LEU A 1 103 ? -12.372 1.871 -1.113 1.00 94.62 103 LEU A C 1
ATOM 827 O O . LEU A 1 103 ? -12.442 1.375 -2.238 1.00 94.62 103 LEU A O 1
ATOM 831 N N . PHE A 1 104 ? -12.013 1.173 -0.035 1.00 95.81 104 PHE A N 1
ATOM 832 C CA . PHE A 1 104 ? -11.711 -0.252 -0.071 1.00 95.81 104 PHE A CA 1
ATOM 833 C C . PHE A 1 104 ? -12.914 -1.052 -0.587 1.00 95.81 104 PHE A C 1
ATOM 835 O O . PHE A 1 104 ? -12.785 -1.824 -1.533 1.00 95.81 104 PHE A O 1
ATOM 842 N N . ASN A 1 105 ? -14.105 -0.818 -0.038 1.00 94.56 105 ASN A N 1
ATOM 843 C CA . ASN A 1 105 ? -15.318 -1.539 -0.420 1.00 94.56 105 ASN A CA 1
ATOM 844 C C . ASN A 1 105 ? -15.791 -1.184 -1.832 1.00 94.56 105 ASN A C 1
ATOM 846 O O . ASN A 1 105 ? -16.210 -2.068 -2.577 1.00 94.56 105 ASN A O 1
ATOM 850 N N . LYS A 1 106 ? -15.669 0.082 -2.244 1.00 92.31 106 LYS A N 1
ATOM 851 C CA . LYS A 1 106 ? -15.983 0.511 -3.613 1.00 92.31 106 LYS A CA 1
ATOM 852 C C . LYS A 1 106 ? -15.120 -0.217 -4.643 1.00 92.31 106 LYS A C 1
ATOM 854 O O . LYS A 1 106 ? -15.624 -0.595 -5.696 1.00 92.31 106 LYS A O 1
ATOM 859 N N . LYS A 1 107 ? -13.836 -0.412 -4.337 1.00 90.50 107 LYS A N 1
ATOM 860 C CA . LYS A 1 107 ? -12.869 -0.982 -5.277 1.00 90.50 107 LYS A CA 1
ATOM 861 C C . LYS A 1 107 ? -12.787 -2.509 -5.222 1.00 90.50 107 LYS A C 1
ATOM 863 O O . LYS A 1 107 ? -12.663 -3.149 -6.256 1.00 90.50 107 LYS A O 1
ATOM 868 N N . PHE A 1 108 ? -12.898 -3.107 -4.037 1.00 92.88 108 PHE A N 1
ATOM 869 C CA . PHE A 1 108 ? -12.677 -4.546 -3.834 1.00 92.88 108 PHE A CA 1
ATOM 870 C C . PHE A 1 108 ? -13.883 -5.292 -3.263 1.00 92.88 108 PHE A C 1
ATOM 872 O O . PHE A 1 108 ? -13.812 -6.508 -3.093 1.00 92.88 108 PHE A O 1
ATOM 879 N N . GLY A 1 109 ? -15.000 -4.616 -2.975 1.00 88.19 109 GLY A N 1
ATOM 880 C CA . GLY A 1 109 ? -16.160 -5.224 -2.310 1.00 88.19 109 GLY A CA 1
ATOM 881 C C . GLY A 1 109 ? -16.814 -6.358 -3.103 1.00 88.19 109 GLY A C 1
ATOM 882 O O . GLY A 1 109 ? -17.475 -7.219 -2.531 1.00 88.19 109 GLY A O 1
ATOM 883 N N . LYS A 1 110 ? -16.609 -6.403 -4.422 1.00 90.81 110 LYS A N 1
ATOM 884 C CA . LYS A 1 110 ? -17.064 -7.507 -5.281 1.00 90.81 110 LYS A CA 1
ATOM 885 C C . LYS A 1 110 ? -15.987 -8.569 -5.530 1.00 90.81 110 LYS A C 1
ATOM 887 O O . LYS A 1 110 ? -16.328 -9.667 -5.972 1.00 90.81 110 LYS A O 1
ATOM 892 N N . GLY A 1 111 ? -14.731 -8.273 -5.202 1.00 92.56 111 GLY A N 1
ATOM 893 C CA . GLY A 1 111 ? -13.585 -9.165 -5.332 1.00 92.56 111 GLY A CA 1
ATOM 894 C C . GLY A 1 111 ? -12.477 -8.641 -6.247 1.00 92.56 111 GLY A C 1
ATOM 895 O O . GLY A 1 111 ? -12.606 -7.608 -6.903 1.00 92.56 111 GLY A O 1
ATOM 896 N N . ILE A 1 112 ? -11.382 -9.396 -6.272 1.00 94.88 112 ILE A N 1
ATOM 897 C CA . ILE A 1 112 ? -10.168 -9.145 -7.049 1.00 94.88 112 ILE A CA 1
ATOM 898 C C . ILE A 1 112 ? -9.908 -10.362 -7.935 1.00 94.88 112 ILE A C 1
ATOM 900 O O . ILE A 1 112 ? -10.005 -11.494 -7.465 1.00 94.88 112 ILE A O 1
ATOM 904 N N . ILE A 1 113 ? -9.531 -10.140 -9.188 1.00 95.19 113 ILE A N 1
ATOM 905 C CA . ILE A 1 113 ? -8.831 -11.123 -10.008 1.00 95.19 113 ILE A CA 1
ATOM 906 C C . ILE A 1 113 ? -7.335 -10.859 -9.861 1.00 95.19 113 ILE A C 1
ATOM 908 O O . ILE A 1 113 ? -6.832 -9.837 -10.326 1.00 95.19 113 ILE A O 1
ATOM 912 N N . LEU A 1 114 ? -6.629 -11.763 -9.187 1.00 95.44 114 LEU A N 1
ATOM 913 C CA . LEU A 1 114 ? -5.174 -11.734 -9.082 1.00 95.44 114 LEU A CA 1
ATOM 914 C C . LEU A 1 114 ? -4.582 -12.603 -10.187 1.00 95.44 114 LEU A C 1
ATOM 916 O O . LEU A 1 114 ? -4.845 -13.799 -10.209 1.00 95.44 114 LEU A O 1
ATOM 920 N N . VAL A 1 115 ? -3.750 -12.025 -11.047 1.00 95.56 115 VAL A N 1
ATOM 921 C CA . VAL A 1 115 ? -3.020 -12.734 -12.102 1.00 95.56 115 VAL A CA 1
ATOM 922 C C . VAL A 1 115 ? -1.530 -12.743 -11.774 1.00 95.56 115 VAL A C 1
ATOM 924 O O . VAL A 1 115 ? -0.938 -11.694 -11.505 1.00 95.56 115 VAL A O 1
ATOM 927 N N . LEU A 1 116 ? -0.906 -13.915 -11.810 1.00 95.69 116 LEU A N 1
ATOM 928 C CA . LEU A 1 116 ? 0.518 -14.091 -11.552 1.00 95.69 116 LEU A CA 1
ATOM 929 C C . LEU A 1 116 ? 1.243 -14.516 -12.827 1.00 95.69 116 LEU A C 1
ATOM 931 O O . LEU A 1 116 ? 0.774 -15.380 -13.569 1.00 95.69 116 LEU A O 1
ATOM 935 N N . ALA A 1 117 ? 2.390 -13.890 -13.083 1.00 96.00 117 ALA A N 1
ATOM 936 C CA . ALA A 1 117 ? 3.173 -14.132 -14.289 1.00 96.00 117 ALA A CA 1
ATOM 937 C C . ALA A 1 117 ? 4.656 -14.331 -13.992 1.00 96.00 117 ALA A C 1
ATOM 939 O O . ALA A 1 117 ? 5.236 -13.601 -13.192 1.00 96.00 117 ALA A O 1
ATOM 940 N N . THR A 1 118 ? 5.315 -15.247 -14.688 1.00 95.81 118 THR A N 1
ATOM 941 C CA . THR A 1 118 ? 6.780 -15.217 -14.772 1.00 95.81 118 THR A CA 1
ATOM 942 C C . THR A 1 118 ? 7.207 -14.174 -15.801 1.00 95.81 118 THR A C 1
ATOM 944 O O . THR A 1 118 ? 6.453 -13.843 -16.719 1.00 95.81 118 THR A O 1
ATOM 947 N N . SER A 1 119 ? 8.406 -13.616 -15.640 1.00 94.25 119 SER A N 1
ATOM 948 C CA . SER A 1 119 ? 8.976 -12.668 -16.598 1.00 94.25 119 SER A CA 1
ATOM 949 C C . SER A 1 119 ? 10.359 -13.117 -17.041 1.00 94.25 119 SER A C 1
ATOM 951 O O . SER A 1 119 ? 11.161 -13.558 -16.219 1.00 94.25 119 SER A O 1
ATOM 953 N N . LYS A 1 120 ? 10.654 -12.973 -18.331 1.00 94.00 120 LYS A N 1
ATOM 954 C CA . LYS A 1 120 ? 11.979 -13.217 -18.915 1.00 94.00 120 LYS A CA 1
ATOM 955 C C . LYS A 1 120 ? 12.335 -12.064 -19.842 1.00 94.00 120 LYS A C 1
ATOM 957 O O . LYS A 1 120 ? 11.452 -11.500 -20.481 1.00 94.00 120 LYS A O 1
ATOM 962 N N . LYS A 1 121 ? 13.617 -11.721 -19.929 1.00 94.50 121 LYS A N 1
ATOM 963 C CA . LYS A 1 121 ? 14.121 -10.851 -20.996 1.00 94.50 121 LYS A CA 1
ATOM 964 C C . LYS A 1 121 ? 14.547 -11.724 -22.168 1.00 94.50 121 LYS A C 1
ATOM 966 O O . LYS A 1 121 ? 15.112 -12.792 -21.946 1.00 94.50 121 LYS A O 1
ATOM 971 N N . ASP A 1 122 ? 14.236 -11.306 -23.386 1.00 92.06 122 ASP A N 1
ATOM 972 C CA . ASP A 1 122 ? 14.820 -11.929 -24.572 1.00 92.06 122 ASP A CA 1
ATOM 973 C C . ASP A 1 122 ? 16.245 -11.416 -24.837 1.00 92.06 122 ASP A C 1
ATOM 975 O O . ASP A 1 122 ? 16.775 -10.595 -24.084 1.00 92.06 122 ASP A O 1
ATOM 979 N N . SER A 1 123 ? 16.867 -11.918 -25.906 1.00 90.88 123 SER A N 1
ATOM 980 C CA . SER A 1 123 ? 18.224 -11.545 -26.324 1.00 90.88 123 SER A CA 1
ATOM 981 C C . SER A 1 123 ? 18.392 -10.046 -26.589 1.00 90.88 123 SER A C 1
ATOM 983 O O . SER A 1 123 ? 19.494 -9.530 -26.451 1.00 90.88 123 SER A O 1
ATOM 985 N N . ASN A 1 124 ? 17.304 -9.335 -26.898 1.00 92.81 124 ASN A N 1
ATOM 986 C CA . ASN A 1 124 ? 17.299 -7.894 -27.153 1.00 92.81 124 ASN A CA 1
ATOM 987 C C . ASN A 1 124 ? 16.940 -7.085 -25.893 1.00 92.81 124 ASN A C 1
ATOM 989 O O . ASN A 1 124 ? 16.698 -5.881 -25.965 1.00 92.81 124 ASN A O 1
ATOM 993 N N . GLY A 1 125 ? 16.849 -7.737 -24.729 1.00 91.81 125 GLY A N 1
ATOM 994 C CA . GLY A 1 125 ? 16.502 -7.106 -23.459 1.00 91.81 125 GLY A CA 1
ATOM 995 C C . GLY A 1 125 ? 15.015 -6.779 -23.295 1.00 91.81 125 GLY A C 1
ATOM 996 O O . GLY A 1 125 ? 14.642 -6.193 -22.274 1.00 91.81 125 GLY A O 1
ATOM 997 N N . LYS A 1 126 ? 14.150 -7.170 -24.243 1.00 93.44 126 LYS A N 1
ATOM 998 C CA . LYS A 1 126 ? 12.706 -6.928 -24.164 1.00 93.44 126 LYS A CA 1
ATOM 999 C C . LYS A 1 126 ? 12.083 -7.889 -23.159 1.00 93.44 126 LYS A C 1
ATOM 1001 O O . LYS A 1 126 ? 12.233 -9.108 -23.254 1.00 93.44 126 LYS A O 1
ATOM 1006 N N . GLU A 1 127 ? 11.374 -7.334 -22.180 1.00 94.69 127 GLU A N 1
ATOM 1007 C CA . GLU A 1 127 ? 10.696 -8.130 -21.161 1.00 94.69 127 GLU A CA 1
ATOM 1008 C C . GLU A 1 127 ? 9.425 -8.776 -21.729 1.00 94.69 127 GLU A C 1
ATOM 1010 O O . GLU A 1 127 ? 8.591 -8.125 -22.361 1.00 94.69 127 GLU A O 1
ATOM 1015 N N . LYS A 1 128 ? 9.286 -10.078 -21.490 1.00 94.06 128 LYS A N 1
ATOM 1016 C CA . LYS A 1 128 ? 8.140 -10.911 -21.847 1.00 94.06 128 LYS A CA 1
ATOM 1017 C C . LYS A 1 128 ? 7.539 -11.488 -20.575 1.00 94.06 128 LYS A C 1
ATOM 1019 O O . LYS A 1 128 ? 8.272 -11.891 -19.671 1.00 94.06 128 LYS A O 1
ATOM 1024 N N . PHE A 1 129 ? 6.213 -11.560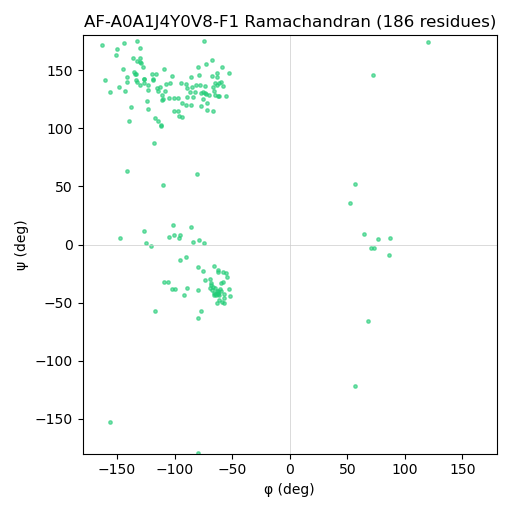 -20.532 1.00 94.75 129 PHE A N 1
ATOM 1025 C CA . PHE A 1 129 ? 5.460 -12.105 -19.408 1.00 94.75 129 PHE A CA 1
ATOM 1026 C C . PHE A 1 129 ? 4.716 -13.359 -19.840 1.00 94.75 129 PHE A C 1
ATOM 1028 O O . PHE A 1 129 ? 4.068 -13.368 -20.885 1.00 94.75 129 PHE A O 1
ATOM 1035 N N . HIS A 1 130 ? 4.784 -14.395 -19.015 1.00 94.56 130 HIS A N 1
ATOM 1036 C CA . HIS A 1 130 ? 3.975 -15.594 -19.161 1.00 94.56 130 HIS A CA 1
ATOM 1037 C C . HIS A 1 130 ? 3.039 -15.683 -17.957 1.00 94.56 130 HIS A C 1
ATOM 1039 O O . HIS A 1 130 ? 3.485 -15.942 -16.840 1.00 94.56 130 HIS A O 1
ATOM 1045 N N . TYR A 1 131 ? 1.753 -15.406 -18.181 1.00 94.56 131 TYR A N 1
ATOM 1046 C CA . TYR A 1 131 ? 0.710 -15.506 -17.161 1.00 94.56 131 TYR A CA 1
ATOM 1047 C C . TYR A 1 131 ? 0.438 -16.979 -16.869 1.00 94.56 131 TYR A C 1
ATOM 1049 O O . TYR A 1 131 ? 0.014 -17.708 -17.759 1.00 94.56 131 TYR A O 1
ATOM 1057 N N . GLN A 1 132 ? 0.722 -17.407 -15.643 1.00 93.81 132 GLN A N 1
ATOM 1058 C CA . GLN A 1 132 ? 0.680 -18.817 -15.252 1.00 93.81 132 GLN A CA 1
ATOM 1059 C C . GLN A 1 132 ? -0.476 -19.131 -14.319 1.00 93.81 132 GLN A C 1
ATOM 1061 O O . GLN A 1 132 ? -1.003 -20.234 -14.368 1.00 93.81 132 GLN A O 1
ATOM 1066 N N . GLU A 1 133 ? -0.862 -18.178 -13.471 1.00 95.50 133 GLU A N 1
ATOM 1067 C CA . GLU A 1 133 ? -1.919 -18.407 -12.494 1.00 95.50 133 GLU A CA 1
ATOM 1068 C C . GLU A 1 133 ? -2.891 -17.240 -12.462 1.00 95.50 133 GLU A C 1
ATOM 1070 O O . GLU A 1 133 ? -2.502 -16.075 -12.610 1.00 95.50 133 GLU A O 1
ATOM 1075 N N . ALA A 1 134 ? -4.156 -17.547 -12.202 1.00 95.44 134 ALA A N 1
ATOM 1076 C CA . ALA A 1 134 ? -5.152 -16.529 -11.921 1.00 95.44 134 ALA A CA 1
ATOM 1077 C C . ALA A 1 134 ? -6.120 -16.979 -10.825 1.00 95.44 134 ALA A C 1
ATOM 1079 O O . ALA A 1 134 ? -6.561 -18.123 -10.796 1.00 95.44 134 ALA A O 1
ATOM 1080 N N . TYR A 1 135 ? -6.492 -16.065 -9.932 1.00 95.56 135 TYR A N 1
ATOM 1081 C CA . TYR A 1 135 ? -7.362 -16.342 -8.789 1.00 95.56 135 TYR A CA 1
ATOM 1082 C C . TYR A 1 135 ? -8.461 -15.297 -8.680 1.00 95.56 135 TYR A C 1
ATOM 1084 O O . TYR A 1 135 ? -8.198 -14.104 -8.800 1.00 95.56 135 TYR A O 1
ATOM 1092 N N . ILE A 1 136 ? -9.676 -15.732 -8.354 1.00 95.50 136 ILE A N 1
ATOM 1093 C CA . ILE A 1 136 ? -10.727 -14.858 -7.835 1.00 95.50 136 ILE A CA 1
ATOM 1094 C C . ILE A 1 136 ? -10.617 -14.842 -6.312 1.00 95.50 136 ILE A C 1
ATOM 1096 O O . ILE A 1 136 ? -10.778 -15.873 -5.655 1.00 95.50 136 ILE A O 1
ATOM 1100 N N . LEU A 1 137 ? -10.400 -13.657 -5.755 1.00 96.00 137 LEU A N 1
ATOM 1101 C CA . LEU A 1 137 ? -10.386 -13.375 -4.326 1.00 96.00 137 LEU A CA 1
ATOM 1102 C C . LEU A 1 137 ? -11.642 -12.571 -3.967 1.00 96.00 137 LEU A C 1
ATOM 1104 O O . LEU A 1 137 ? -11.963 -11.597 -4.644 1.00 96.00 137 LEU A O 1
ATOM 1108 N N . LYS A 1 138 ? -12.370 -12.954 -2.918 1.00 95.50 138 LYS A N 1
ATOM 1109 C CA . LYS A 1 138 ? -13.618 -12.292 -2.488 1.00 95.50 138 LYS A CA 1
ATOM 1110 C C . LYS A 1 138 ? -13.631 -12.029 -0.986 1.00 95.50 138 LYS A C 1
ATOM 1112 O O . LYS A 1 138 ? -12.737 -12.460 -0.265 1.00 95.50 138 LYS A O 1
ATOM 1117 N N . ASN A 1 139 ? -14.674 -11.335 -0.528 1.00 95.44 139 ASN A N 1
ATOM 1118 C CA . ASN A 1 139 ? -14.957 -11.088 0.888 1.00 95.44 139 ASN A CA 1
ATOM 1119 C C . ASN A 1 139 ? -13.783 -10.403 1.601 1.00 95.44 139 ASN A C 1
ATOM 1121 O O . ASN A 1 139 ? -13.287 -10.888 2.615 1.00 95.44 139 ASN A O 1
ATOM 1125 N N . GLY A 1 140 ? -13.310 -9.294 1.025 1.00 95.88 140 GLY A N 1
ATOM 1126 C CA . GLY A 1 140 ? -12.227 -8.506 1.603 1.00 95.88 140 GLY A CA 1
ATOM 1127 C C . GLY A 1 140 ? -12.603 -7.943 2.970 1.00 95.88 140 GLY A C 1
ATOM 1128 O O . GLY A 1 140 ? -13.623 -7.272 3.098 1.00 95.88 140 GLY A O 1
ATOM 1129 N N . SER A 1 141 ? -11.765 -8.173 3.980 1.00 97.44 141 SER A N 1
ATOM 1130 C CA . SER A 1 141 ? -11.935 -7.595 5.314 1.00 97.44 141 SER A CA 1
ATOM 1131 C C . SER A 1 141 ? -11.079 -6.342 5.470 1.00 97.44 141 SER A C 1
ATOM 1133 O O . SER A 1 141 ? -9.848 -6.421 5.499 1.00 97.44 141 SER A O 1
ATOM 1135 N N . PHE A 1 142 ? -11.721 -5.183 5.635 1.00 97.25 142 PHE A N 1
ATOM 1136 C CA . PHE A 1 142 ? -11.016 -3.920 5.865 1.00 97.25 142 PHE A CA 1
ATOM 1137 C C . PHE A 1 142 ? -10.163 -3.960 7.146 1.00 97.25 142 PHE A C 1
ATOM 1139 O O . PHE A 1 142 ? -9.018 -3.506 7.161 1.00 97.25 142 PHE A O 1
ATOM 1146 N N . ASN A 1 143 ? -10.661 -4.604 8.204 1.00 96.56 143 ASN A N 1
ATOM 1147 C CA . ASN A 1 143 ? -9.908 -4.789 9.445 1.00 96.56 143 ASN A CA 1
ATOM 1148 C C . ASN A 1 143 ? -8.670 -5.677 9.253 1.00 96.56 143 ASN A C 1
ATOM 1150 O O . ASN A 1 143 ? -7.595 -5.353 9.763 1.00 96.56 143 ASN A O 1
ATOM 1154 N N . ALA A 1 144 ? -8.785 -6.779 8.505 1.00 97.00 144 ALA A N 1
ATOM 1155 C CA . ALA A 1 144 ? -7.630 -7.618 8.189 1.00 97.00 144 ALA A CA 1
ATOM 1156 C C . ALA A 1 144 ? -6.630 -6.889 7.279 1.00 97.00 144 ALA A C 1
ATOM 1158 O O . ALA A 1 144 ? -5.418 -7.010 7.471 1.00 97.00 144 ALA A O 1
ATOM 1159 N N . PHE A 1 145 ? -7.125 -6.078 6.341 1.00 97.12 145 PHE A N 1
ATOM 1160 C CA . PHE A 1 145 ? -6.307 -5.193 5.521 1.00 97.12 145 PHE A CA 1
ATOM 1161 C C . PHE A 1 145 ? -5.475 -4.235 6.386 1.00 97.12 145 PHE A C 1
ATOM 1163 O O . PHE A 1 145 ? -4.256 -4.206 6.233 1.00 97.12 145 PHE A O 1
ATOM 1170 N N . LEU A 1 146 ? -6.082 -3.532 7.351 1.00 96.81 146 LEU A N 1
ATOM 1171 C CA . LEU A 1 146 ? -5.357 -2.620 8.248 1.00 96.81 146 LEU A CA 1
ATOM 1172 C C . LEU A 1 146 ? -4.269 -3.326 9.074 1.00 96.81 146 LEU A C 1
ATOM 1174 O O . LEU A 1 146 ? -3.228 -2.729 9.343 1.00 96.81 146 LEU A O 1
ATOM 1178 N N . LYS A 1 147 ? -4.480 -4.592 9.462 1.00 95.94 147 LYS A N 1
ATOM 1179 C CA . LYS A 1 147 ? -3.483 -5.396 10.196 1.00 95.94 147 LYS A CA 1
ATOM 1180 C C . LYS A 1 147 ? -2.270 -5.780 9.340 1.00 95.94 147 LYS A C 1
ATOM 1182 O O . LYS A 1 147 ? -1.182 -5.934 9.881 1.00 95.94 147 LYS A O 1
ATOM 1187 N N . ASN A 1 148 ? -2.450 -5.920 8.027 1.00 97.06 148 ASN A N 1
ATOM 1188 C CA . ASN A 1 148 ? -1.409 -6.347 7.084 1.00 97.06 148 ASN A CA 1
ATOM 1189 C C . ASN A 1 148 ? -0.852 -5.188 6.232 1.00 97.06 148 ASN A C 1
ATOM 1191 O O . ASN A 1 148 ? -0.092 -5.418 5.288 1.00 97.06 148 ASN A O 1
ATOM 1195 N N . LEU A 1 149 ? -1.255 -3.951 6.533 1.00 97.38 149 LEU A N 1
ATOM 1196 C CA . LEU A 1 149 ? -1.019 -2.784 5.693 1.00 97.38 149 LEU A CA 1
ATOM 1197 C C . LEU A 1 149 ? 0.457 -2.369 5.653 1.00 97.38 149 LEU A C 1
ATOM 1199 O O . LEU A 1 149 ? 1.081 -2.086 6.677 1.00 97.38 149 LEU A O 1
ATOM 1203 N N . PHE A 1 150 ? 0.954 -2.209 4.429 1.00 98.00 150 PHE A N 1
ATOM 1204 C CA . PHE A 1 150 ? 2.134 -1.421 4.106 1.00 98.00 150 PHE A CA 1
ATOM 1205 C C . PHE A 1 150 ? 1.683 -0.110 3.468 1.00 98.00 150 PHE A C 1
ATOM 1207 O O . PHE A 1 150 ? 0.935 -0.109 2.489 1.00 98.00 150 PHE A O 1
ATOM 1214 N N . TYR A 1 151 ? 2.138 1.009 4.014 1.00 98.00 151 TYR A N 1
ATOM 1215 C CA . TYR A 1 151 ? 1.847 2.331 3.485 1.00 98.00 151 TYR A CA 1
ATOM 1216 C C . TYR A 1 151 ? 3.112 2.932 2.874 1.00 98.00 151 TYR A C 1
ATOM 1218 O O . TYR A 1 151 ? 4.131 3.042 3.555 1.00 98.00 151 TYR A O 1
ATOM 1226 N N . ASP A 1 152 ? 3.034 3.332 1.608 1.00 97.38 152 ASP A N 1
ATOM 1227 C CA . ASP A 1 152 ? 4.156 3.922 0.885 1.00 97.38 152 ASP A CA 1
ATOM 1228 C C . ASP A 1 152 ? 3.914 5.404 0.590 1.00 97.38 152 ASP A C 1
ATOM 1230 O O . ASP A 1 152 ? 2.964 5.761 -0.111 1.00 97.38 152 ASP A O 1
ATOM 1234 N N . ILE A 1 153 ? 4.837 6.259 1.028 1.00 95.38 153 ILE A N 1
ATOM 1235 C CA . ILE A 1 153 ? 5.003 7.611 0.484 1.00 95.38 153 ILE A CA 1
ATOM 1236 C C . ILE A 1 153 ? 5.880 7.488 -0.764 1.00 95.38 153 ILE A C 1
ATOM 1238 O O . ILE A 1 153 ? 6.946 6.880 -0.688 1.00 95.38 153 ILE A O 1
ATOM 1242 N N . ARG A 1 154 ? 5.431 8.020 -1.909 1.00 93.75 154 ARG A N 1
ATOM 1243 C CA . ARG A 1 154 ? 6.110 7.883 -3.215 1.00 93.75 154 ARG A CA 1
ATOM 1244 C C . ARG A 1 154 ? 6.027 9.180 -4.015 1.00 93.75 154 ARG A C 1
ATOM 1246 O O . ARG A 1 154 ? 5.361 9.242 -5.048 1.00 93.75 154 ARG A O 1
ATOM 1253 N N . ILE A 1 155 ? 6.640 10.228 -3.479 1.00 91.25 155 ILE A N 1
ATOM 1254 C CA . ILE A 1 155 ? 6.571 11.570 -4.058 1.00 91.25 155 ILE A CA 1
ATOM 1255 C C . ILE A 1 155 ? 7.966 11.963 -4.518 1.00 91.25 155 ILE A C 1
ATOM 1257 O O . ILE A 1 155 ? 8.929 11.864 -3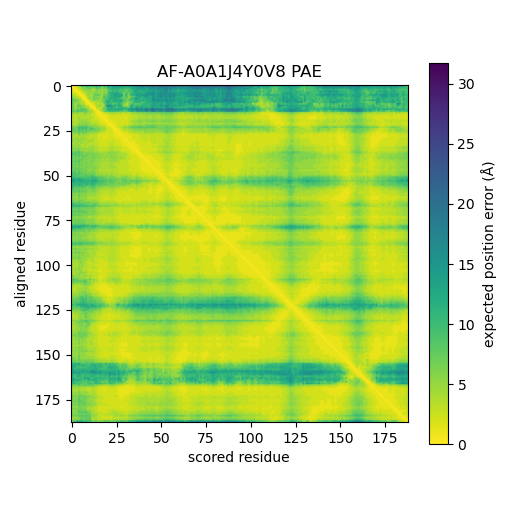.760 1.00 91.25 155 ILE A O 1
ATOM 1261 N N . GLY A 1 156 ? 8.076 12.459 -5.740 1.00 86.62 156 GLY A N 1
ATOM 1262 C CA . GLY A 1 156 ? 9.325 12.951 -6.288 1.00 86.62 156 GLY A CA 1
ATOM 1263 C C . GLY A 1 156 ? 9.107 13.962 -7.398 1.00 86.62 156 GLY A C 1
ATOM 1264 O O . GLY A 1 156 ? 8.097 14.669 -7.444 1.00 86.62 156 GLY A O 1
ATOM 1265 N N . ARG A 1 157 ? 10.089 14.030 -8.293 1.00 82.69 157 ARG A N 1
ATOM 1266 C CA . ARG A 1 157 ? 10.059 14.845 -9.507 1.00 82.69 157 ARG A CA 1
ATOM 1267 C C . ARG A 1 157 ? 10.573 14.041 -10.697 1.00 82.69 157 ARG A C 1
ATOM 1269 O O . ARG A 1 157 ? 11.429 13.158 -10.534 1.00 82.69 157 ARG A O 1
ATOM 1276 N N . TYR A 1 158 ? 10.033 14.341 -11.871 1.00 79.94 158 TYR A N 1
ATOM 1277 C CA . TYR A 1 158 ? 10.589 13.904 -13.146 1.00 79.94 158 TYR A CA 1
ATOM 1278 C C . TYR A 1 158 ? 11.939 14.598 -13.390 1.00 79.94 158 TYR A C 1
ATOM 1280 O O . TYR A 1 158 ? 12.182 15.639 -12.778 1.00 79.94 158 TYR A O 1
ATOM 1288 N N . PRO A 1 159 ? 12.815 14.055 -14.259 1.00 76.00 159 PRO A N 1
ATOM 1289 C CA . PRO A 1 159 ? 14.100 14.684 -14.587 1.00 76.00 159 PRO A CA 1
ATOM 1290 C C . PRO A 1 159 ? 13.974 16.134 -15.082 1.00 76.00 159 PRO A C 1
ATOM 1292 O O . PRO A 1 159 ? 14.860 16.941 -14.844 1.00 76.00 159 PRO A O 1
ATOM 1295 N N . ASP A 1 160 ? 12.842 16.477 -15.701 1.00 79.19 160 ASP A N 1
ATOM 1296 C CA . ASP A 1 160 ? 12.497 17.833 -16.156 1.00 79.19 160 ASP A CA 1
ATOM 1297 C C . ASP A 1 160 ? 11.989 18.771 -15.035 1.00 79.19 160 ASP A C 1
ATOM 1299 O O . ASP A 1 160 ? 11.570 19.897 -15.290 1.00 79.19 160 ASP A O 1
ATOM 1303 N N . GLY A 1 161 ? 11.984 18.312 -13.780 1.00 70.75 161 GLY A N 1
ATOM 1304 C CA . GLY A 1 161 ? 11.586 19.088 -12.606 1.00 70.75 161 GLY A CA 1
ATOM 1305 C C . GLY A 1 161 ? 10.087 19.075 -12.289 1.00 70.75 161 GLY A C 1
ATOM 1306 O O . GLY A 1 161 ? 9.710 19.513 -11.188 1.00 70.75 161 GLY A O 1
ATOM 1307 N N . ARG A 1 162 ? 9.228 18.534 -13.170 1.00 80.69 162 ARG A N 1
ATOM 1308 C CA . ARG A 1 162 ? 7.778 18.435 -12.922 1.00 80.69 162 ARG A CA 1
ATOM 1309 C C . ARG A 1 162 ? 7.482 17.542 -11.710 1.00 80.69 162 ARG A C 1
ATOM 1311 O O . ARG A 1 162 ? 8.178 16.540 -11.509 1.00 80.69 162 ARG A O 1
ATOM 1318 N N . PRO A 1 163 ? 6.454 17.855 -10.892 1.00 78.00 163 PRO A N 1
ATOM 1319 C CA . PRO A 1 163 ? 6.033 16.983 -9.800 1.00 78.00 163 PRO A CA 1
ATOM 1320 C C . PRO A 1 163 ? 5.719 15.575 -10.308 1.00 78.00 163 PRO A C 1
ATOM 1322 O O . PRO A 1 163 ? 4.937 15.398 -11.239 1.00 78.00 163 PRO A O 1
ATOM 1325 N N . HIS A 1 164 ? 6.326 14.577 -9.676 1.00 77.88 164 HIS A N 1
ATOM 1326 C CA . HIS A 1 164 ? 6.083 13.172 -9.955 1.00 77.88 164 HIS A CA 1
ATOM 1327 C C . HIS A 1 164 ? 5.513 12.527 -8.699 1.00 77.88 164 HIS A C 1
ATOM 1329 O O . HIS A 1 164 ? 6.237 12.045 -7.827 1.00 77.88 164 HIS A O 1
ATOM 1335 N N . ASP A 1 165 ? 4.194 12.601 -8.579 1.00 80.56 165 ASP A N 1
ATOM 1336 C CA . ASP A 1 165 ? 3.45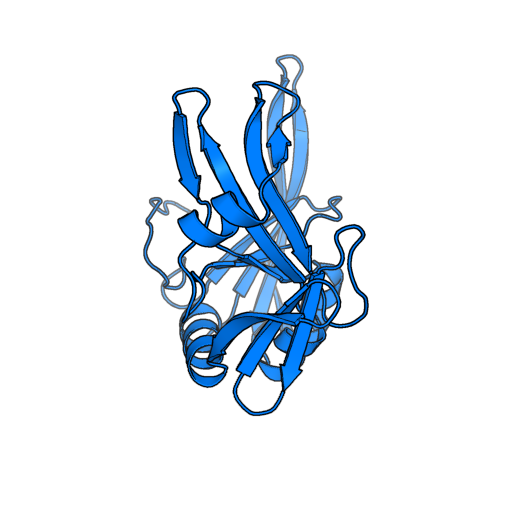3 12.097 -7.434 1.00 80.56 165 ASP A CA 1
ATOM 1337 C C . ASP A 1 165 ? 2.615 10.896 -7.869 1.00 80.56 165 ASP A C 1
ATOM 1339 O O . ASP A 1 165 ? 1.568 11.040 -8.497 1.00 80.56 165 ASP A O 1
ATOM 1343 N N . HIS A 1 166 ? 3.077 9.691 -7.532 1.00 76.88 166 HIS A N 1
ATOM 1344 C CA . HIS A 1 166 ? 2.326 8.460 -7.792 1.00 76.88 166 HIS A CA 1
ATOM 1345 C C . HIS A 1 166 ? 1.144 8.264 -6.830 1.00 76.88 166 HIS A C 1
ATOM 1347 O O . HIS A 1 166 ? 0.483 7.220 -6.863 1.00 76.88 166 HIS A O 1
ATOM 1353 N N . GLY A 1 167 ? 0.926 9.209 -5.914 1.00 81.56 167 GLY A N 1
ATOM 1354 C CA . GLY A 1 167 ? 0.039 9.079 -4.778 1.00 81.56 167 GLY A CA 1
ATOM 1355 C C . GLY A 1 167 ? 0.606 8.144 -3.711 1.00 81.56 167 GLY A C 1
ATOM 1356 O O . GLY A 1 167 ? 1.243 7.114 -3.993 1.00 81.56 167 GLY A O 1
ATOM 1357 N N . SER A 1 168 ? 0.314 8.482 -2.457 1.00 91.94 168 SER A N 1
ATOM 1358 C CA . SER A 1 168 ? 0.574 7.593 -1.333 1.00 91.94 168 SER A CA 1
ATOM 1359 C C . SER A 1 168 ? -0.225 6.306 -1.486 1.00 91.94 168 SER A C 1
ATOM 1361 O O . SER A 1 168 ? -1.437 6.347 -1.718 1.00 91.94 168 SER A O 1
ATOM 1363 N N . ALA A 1 169 ? 0.456 5.168 -1.392 1.00 96.12 169 ALA A N 1
ATOM 1364 C CA . ALA A 1 169 ? -0.101 3.871 -1.738 1.00 96.12 169 ALA A CA 1
ATOM 1365 C C . ALA A 1 169 ? -0.385 3.016 -0.511 1.00 96.12 169 ALA A C 1
ATOM 1367 O O . ALA A 1 169 ? 0.436 2.891 0.395 1.00 96.12 169 ALA A O 1
ATOM 1368 N N . PHE A 1 170 ? -1.533 2.352 -0.556 1.00 97.69 170 PHE A N 1
ATOM 1369 C CA . PHE A 1 170 ? -1.951 1.341 0.395 1.00 97.69 170 PHE A CA 1
ATOM 1370 C C . PHE A 1 170 ? -1.695 -0.025 -0.226 1.00 97.69 170 PHE A C 1
ATOM 1372 O O . PHE A 1 170 ? -2.261 -0.362 -1.272 1.00 97.69 170 PHE A O 1
ATOM 1379 N N . ARG A 1 171 ? -0.785 -0.788 0.375 1.00 97.81 171 ARG A N 1
ATOM 1380 C CA . ARG A 1 171 ? -0.210 -1.986 -0.232 1.00 97.81 171 ARG A CA 1
ATOM 1381 C C . ARG A 1 171 ? -0.263 -3.176 0.719 1.00 97.81 171 ARG A C 1
ATOM 1383 O O . ARG A 1 171 ? -0.314 -3.022 1.937 1.00 97.81 171 ARG A O 1
ATOM 1390 N N . LEU A 1 172 ? -0.217 -4.372 0.145 1.00 97.19 172 LEU A N 1
ATOM 1391 C CA . LEU A 1 172 ? -0.115 -5.639 0.866 1.00 97.19 172 LEU A CA 1
ATOM 1392 C C . LEU A 1 172 ? 1.047 -6.459 0.316 1.00 97.19 172 LEU A C 1
ATOM 1394 O O . LEU A 1 172 ? 1.380 -6.367 -0.866 1.00 97.19 172 LEU A O 1
ATOM 1398 N N . LYS A 1 173 ? 1.634 -7.321 1.148 1.00 96.19 173 LYS A N 1
ATOM 1399 C CA . LYS A 1 173 ? 2.441 -8.430 0.629 1.00 96.19 173 LYS A CA 1
ATOM 1400 C C . LYS A 1 173 ? 1.528 -9.409 -0.106 1.00 96.19 173 LYS A C 1
ATOM 1402 O O . LYS A 1 173 ? 0.414 -9.662 0.351 1.00 96.19 173 LYS A O 1
ATOM 1407 N N . LYS A 1 174 ? 2.025 -10.018 -1.186 1.00 93.94 174 LYS A N 1
ATOM 1408 C CA . LYS A 1 174 ? 1.322 -11.109 -1.882 1.00 93.94 174 LYS A CA 1
ATOM 1409 C C . LYS A 1 174 ? 0.913 -12.219 -0.909 1.00 93.94 174 LYS A C 1
ATOM 1411 O O . LYS A 1 174 ? -0.233 -12.646 -0.907 1.00 93.94 174 LYS A O 1
ATOM 1416 N N . THR A 1 175 ? 1.824 -12.602 -0.015 1.00 93.50 175 THR A N 1
ATOM 1417 C CA . THR A 1 175 ? 1.601 -13.628 1.016 1.00 93.50 175 THR A CA 1
ATOM 1418 C C . THR A 1 175 ? 0.564 -13.239 2.072 1.00 93.50 175 THR A C 1
ATOM 1420 O O . THR A 1 175 ? 0.024 -14.114 2.735 1.00 93.50 175 THR A O 1
ATOM 1423 N N . SER A 1 176 ? 0.244 -11.950 2.217 1.00 94.81 176 SER A N 1
ATOM 1424 C CA . SER A 1 176 ? -0.799 -11.469 3.130 1.00 94.81 176 SER A CA 1
ATOM 1425 C C . SER A 1 176 ? -2.181 -11.396 2.480 1.00 94.81 176 SER A C 1
ATOM 1427 O O . SER A 1 176 ? -3.158 -11.193 3.195 1.00 94.81 176 SER A O 1
ATOM 1429 N N . LEU A 1 177 ? -2.302 -11.540 1.153 1.00 93.81 177 LEU A N 1
ATOM 1430 C CA . LEU A 1 177 ? -3.606 -11.481 0.483 1.00 93.81 177 LEU A CA 1
ATOM 1431 C C . LEU A 1 177 ? -4.610 -12.512 1.021 1.00 93.81 177 LEU A C 1
ATOM 1433 O O . LEU A 1 177 ? -5.741 -12.095 1.263 1.00 93.81 177 LEU A O 1
ATOM 1437 N N . PRO A 1 178 ? -4.239 -13.782 1.288 1.00 92.69 178 PRO A N 1
ATOM 1438 C CA . PRO A 1 178 ? -5.162 -14.760 1.872 1.00 92.69 178 PRO A CA 1
ATOM 1439 C C . PRO A 1 178 ? -5.677 -14.384 3.269 1.00 92.69 178 PRO A C 1
ATOM 1441 O O . PRO A 1 178 ? -6.762 -14.804 3.655 1.00 92.69 178 PRO A O 1
ATOM 1444 N N . ASN A 1 179 ? -4.940 -13.553 4.017 1.00 95.50 179 ASN A N 1
ATOM 1445 C CA . ASN A 1 179 ? -5.395 -13.047 5.317 1.00 95.50 179 ASN A CA 1
ATOM 1446 C C . ASN A 1 179 ? -6.457 -11.950 5.168 1.00 95.50 179 ASN A C 1
ATOM 1448 O O . ASN A 1 179 ? -7.192 -11.672 6.111 1.00 95.50 179 ASN A O 1
ATOM 1452 N N . VAL A 1 180 ? -6.494 -11.276 4.015 1.00 97.12 180 VAL A N 1
ATOM 1453 C CA . VAL A 1 180 ? -7.370 -10.126 3.755 1.00 97.12 180 VAL A CA 1
ATOM 1454 C C . VAL A 1 180 ? -8.580 -10.519 2.915 1.00 97.12 180 VAL A C 1
ATOM 1456 O O . VAL A 1 180 ? -9.673 -10.015 3.162 1.00 97.12 180 VAL A O 1
ATOM 1459 N N . PHE A 1 181 ? -8.393 -11.408 1.942 1.00 97.06 181 PHE A N 1
ATOM 1460 C CA . PHE A 1 181 ? -9.417 -11.886 1.022 1.00 97.06 181 PHE A CA 1
ATOM 1461 C C . PHE A 1 181 ? -9.464 -13.412 1.031 1.00 97.06 181 PHE A C 1
ATOM 1463 O O . PHE A 1 181 ? -8.431 -14.078 1.036 1.00 97.06 181 PHE A O 1
ATOM 1470 N N . LYS A 1 182 ? -10.667 -13.974 0.926 1.00 96.25 182 LYS A N 1
ATOM 1471 C CA . LYS A 1 182 ? -10.857 -15.412 0.744 1.00 96.25 182 LYS A CA 1
ATOM 1472 C C . LYS A 1 182 ? -10.574 -15.793 -0.707 1.00 96.25 182 LYS A C 1
ATOM 1474 O O . LYS A 1 182 ? -11.147 -15.198 -1.623 1.00 96.25 182 LYS A O 1
ATOM 1479 N N . ILE A 1 183 ? -9.751 -16.819 -0.916 1.00 94.44 183 ILE A N 1
ATOM 1480 C CA . ILE A 1 183 ? -9.602 -17.446 -2.233 1.00 94.44 183 ILE A CA 1
ATOM 1481 C C . ILE A 1 183 ? -10.925 -18.133 -2.566 1.00 94.44 183 ILE A C 1
ATOM 1483 O O . ILE A 1 183 ? -11.357 -19.047 -1.867 1.00 94.44 183 ILE A O 1
ATOM 1487 N N . TYR A 1 184 ? -11.596 -17.647 -3.606 1.00 93.81 184 TYR A N 1
ATOM 1488 C CA . TYR A 1 184 ? -12.877 -18.185 -4.047 1.00 93.81 184 TYR A CA 1
ATOM 1489 C C . TYR A 1 184 ? -12.689 -19.261 -5.115 1.00 93.81 184 TYR A C 1
ATOM 1491 O O . TYR A 1 184 ? -13.355 -20.289 -5.071 1.00 93.81 184 TYR A O 1
ATOM 1499 N N . ARG A 1 185 ? -11.792 -19.024 -6.082 1.00 94.62 185 ARG A N 1
ATOM 1500 C CA . ARG A 1 185 ? -11.538 -19.946 -7.197 1.00 94.62 185 ARG A CA 1
ATOM 1501 C C . ARG A 1 185 ? -10.180 -19.679 -7.849 1.00 94.62 185 ARG A C 1
ATOM 1503 O O . ARG A 1 185 ? -9.830 -18.515 -8.034 1.00 94.62 185 ARG A O 1
ATOM 1510 N N . LYS A 1 186 ? -9.471 -20.736 -8.256 1.00 95.44 186 LYS A N 1
ATOM 1511 C CA . LYS A 1 186 ? -8.365 -20.671 -9.228 1.00 95.44 186 LYS A CA 1
ATOM 1512 C C . LYS A 1 186 ? -8.940 -20.775 -10.650 1.00 95.44 186 LYS A C 1
ATOM 1514 O O . LYS A 1 186 ? -9.823 -21.595 -10.898 1.00 95.44 186 LYS A O 1
ATOM 1519 N N . LEU A 1 187 ? -8.525 -19.875 -11.532 1.00 91.50 187 LEU A N 1
ATOM 1520 C CA . LEU A 1 187 ? -9.010 -19.723 -12.908 1.00 91.50 187 LEU A CA 1
ATOM 1521 C C . LEU A 1 187 ? -8.067 -20.363 -13.928 1.00 91.50 187 LEU A C 1
ATOM 1523 O O . LEU A 1 187 ? -8.540 -20.923 -14.910 1.00 91.50 187 LEU A O 1
ATOM 1527 N N . ILE A 1 188 ? -6.765 -20.233 -13.680 1.00 87.06 188 ILE A N 1
ATOM 1528 C CA . ILE A 1 188 ? -5.644 -20.793 -14.440 1.00 87.06 188 ILE A CA 1
ATOM 1529 C C . ILE A 1 188 ? -4.683 -21.336 -13.394 1.00 87.06 188 ILE A C 1
ATOM 1531 O O . ILE A 1 188 ? -4.452 -20.586 -12.410 1.00 87.06 188 ILE A O 1
#

Organism: NCBI:txid1805425

Mean predicted aligned error: 4.73 Å

InterPro domains:
  IPR029127 MvaI/BcnI restriction endonuclease [PF15515] (1-181)
  IPR043004 MvaI/BcnI restriction endonuclease, catalytic domain [G3DSA:3.40.210.20] (1-181)
  IPR043005 MvaI/BcnI restriction endonuclease, recognition domain [G3DSA:3.30.70.3570] (30-176)